Protein 4KG8 (pdb70)

Sequence (364 aa):
VNPAAHLTGANSSLTGSGGPLLWETQLGLAFLRGLSYHDGALVVTKAGYYYIYSKVQLGGVGTITHGLYKRTPRYPEELELLVSQQSPSNWFDSSFLGGVVHLEAGEEVVVRVLDERLGTRSYFGAFMVNPAAHLTGANSSGSGGPLLWETQLGLAFLRGLSYHDGALVVTKAGYYYIYSKVQLGASTITHGLYKRTYPEELELLVSQQSPNWFDSSFLGGVVHLEAGEEVVVRVLDEGTRSYFGAFMVNPAAHLTGGPLLWETQLGLAFLRGLSYHDGALVVTKAGYYYIYSKVQLGGVASTITHGLYKRTPRYPEELELLVSQQSPNWFDSSFLGGVVHLEAGEEVVVRVLDTRSYFGAFMV

Secondary structure (DSSP, 8-state):
---EEEEEEEEPPPTTS----EEE-SSTT-EEESEEEETTEEEESS-EEEEEEEEEEEEE---EEEEEEEE-TT--SPEEEEEEEE----EEEEEEEEEEEEE-TT-EEEEEEET-----SSEEEEEE-/--EEEEEE------S-B--EESSSTT-EEES-EEETTEEE-SS-EEEEEEEEEEE----EEEEEEEE---S-EEEEEEEE-----EEEEEEEEEEE-TT-EEEEEES----S-EEEEEE-/--EEEEE------B-SSSS-EEESEEEETTEEEESS-EEEEEEEEEEEE-----EEEEEEEE-TT-SSPEEEEEEEE----EEEEEEEEEEEE-TT-EEEEEEE----EEEEEE-

CATH classification: 2.60.120.40

Solvent-accessible surface area: 15796 Å² total; per-residue (Å²): 134,65,6,3,0,1,0,7,25,19,93,40,15,140,137,86,69,59,23,7,1,44,18,69,26,147,128,78,39,4,29,62,105,35,11,51,60,125,100,0,0,4,32,4,94,107,44,9,45,0,0,2,0,0,0,0,23,2,21,28,123,99,101,18,26,2,0,0,24,34,73,24,92,231,133,137,131,48,60,78,10,2,1,1,37,13,42,83,136,111,45,73,19,16,3,17,0,0,0,0,3,78,2,84,63,53,12,34,2,0,0,53,6,101,105,64,204,56,58,19,69,8,0,0,0,2,2,35,35,138,5,0,0,1,0,25,19,40,157,41,114,70,115,24,0,42,20,71,13,49,28,149,133,82,56,6,29,62,63,46,10,53,55,118,100,0,0,3,28,4,87,110,48,14,47,0,0,1,0,0,0,5,30,15,67,124,101,27,20,17,1,0,0,22,26,74,85,196,126,154,52,92,75,13,2,4,1,38,10,34,78,184,108,64,24,19,4,15,0,0,0,0,3,77,3,85,63,52,11,41,2,0,0,42,11,81,98,94,81,112,63,5,7,0,0,2,3,56,32,98,6,0,0,3,0,32,53,95,32,57,124,19,84,23,126,162,55,50,4,25,57,72,46,10,54,57,87,97,0,0,3,21,3,88,107,47,11,34,0,0,1,0,0,0,5,36,24,50,25,175,132,84,37,27,18,3,0,0,18,41,40,30,94,200,104,128,142,53,91,57,1,0,0,2,32,15,33,83,135,53,70,25,18,3,17,0,0,0,0,2,76,3,92,64,40,25,4,1,0,0,56,38,94,161,140,64,22,4,0,0,4,2,44,38

Foldseek 3Di:
DFWKWKWFDWDDDPVVPPAATDTHADDDPTHGGQWDDDRAKTAHAAWAKKKKKKKWKAKDDAFKKKFKWKDDPPDPDTHTDWMDTDDDVMDIDMDMDIDMDTDHHGMIIHIHMVVDPTRVRIMIMMTHD/DWKWKWFADDDDDPLRFGDTDQDPDPTHGDQWDDDGQKIAHADWAKKKKKKKAKDCVQKKKKFKWKDQPPDTHTDDMDMDHDCDIDMDMDIDIDTDDHGMIITMGMHVGHGPIMIMMDHD/DFKWKFDQCFHDTDCDDDPTHGGQWDDDNQKTAHAAWFKKKKKKKDKDADVVQKKKKFKWKDAPVDGDTHTDWMDMDGDPDIDMDMDIDMDTDHHRIIMHIDMPVSPIMIMMDHD

Organism: Homo sapiens (NCBI:txid9606)

Radius of gyration: 19.22 Å; Cα contacts (8 Å, |Δi|>4): 1074; chains: 3; bounding box: 49×51×55 Å

Structure (mmCIF, N/CA/C/O backbone):
data_4KG8
#
_entry.id   4KG8
#
_cell.length_a   59.644
_cell.length_b   46.911
_cell.length_c   70.400
_cell.angle_alpha   90.00
_cell.angle_beta   98.02
_cell.angle_gamma   90.00
#
_symmetry.space_group_name_H-M   'P 1 21 1'
#
loop_
_entity.id
_entity.type
_entity.pdbx_description
1 polymer 'Tumor necrosis factor ligand superfamily member 14'
2 water water
#
loop_
_atom_site.group_PDB
_atom_site.id
_atom_site.type_symbol
_atom_site.label_atom_id
_atom_site.label_alt_id
_atom_site.label_comp_id
_atom_site.label_asym_id
_atom_site.label_entity_id
_atom_site.label_seq_id
_atom_site.pdbx_PDB_ins_code
_atom_site.Cartn_x
_atom_site.Cartn_y
_atom_site.Cartn_z
_atom_site.occupancy
_atom_site.B_iso_or_equiv
_atom_site.auth_seq_id
_atom_site.auth_comp_id
_atom_site.auth_asym_id
_atom_site.auth_atom_id
_atom_site.pdbx_PDB_model_num
ATOM 1 N N . VAL A 1 10 ? -9.066 -13.065 13.455 1.00 37.79 92 VAL A N 1
ATOM 2 C CA . VAL A 1 10 ? -7.621 -12.883 13.070 1.00 41.03 92 VAL A CA 1
ATOM 3 C C . VAL A 1 10 ? -7.056 -11.655 13.789 1.00 32.21 92 VAL A C 1
ATOM 4 O O . VAL A 1 10 ? -7.662 -10.604 13.729 1.00 33.78 92 VAL A O 1
ATOM 8 N N . ASN A 1 11 ? -5.935 -11.818 14.492 1.00 30.28 93 ASN A N 1
ATOM 9 C CA . ASN A 1 11 ? -5.185 -10.704 15.076 1.00 29.17 93 ASN A CA 1
ATOM 10 C C . ASN A 1 11 ? -4.487 -10.009 13.918 1.00 26.88 93 ASN A C 1
ATOM 11 O O . ASN A 1 11 ? -3.646 -10.609 13.285 1.00 25.68 93 ASN A O 1
ATOM 16 N N . PRO A 1 12 ? -4.838 -8.747 13.635 1.00 23.46 94 PRO A N 1
ATOM 17 C CA . PRO A 1 12 ? -4.225 -8.106 12.471 1.00 23.76 94 PRO A CA 1
ATOM 18 C C . PRO A 1 12 ? -2.679 -8.198 12.414 1.00 22.80 94 PRO A C 1
ATOM 19 O O . PRO A 1 12 ? -2.001 -8.007 13.428 1.00 26.63 94 PRO A O 1
ATOM 23 N N . ALA A 1 13 ? -2.147 -8.532 11.239 1.00 20.94 95 ALA A N 1
ATOM 24 C CA . ALA A 1 13 ? -0.701 -8.699 11.038 1.00 21.64 95 ALA A CA 1
ATOM 25 C C . ALA A 1 13 ? -0.288 -8.696 9.574 1.00 20.33 95 ALA A C 1
ATOM 26 O O . ALA A 1 13 ? -1.104 -8.940 8.660 1.00 19.32 95 ALA A O 1
ATOM 28 N N . ALA A 1 14 ? 0.998 -8.468 9.351 1.00 19.56 96 ALA A N 1
ATOM 29 C CA . ALA A 1 14 ? 1.509 -8.393 7.982 1.00 18.63 96 ALA A CA 1
ATOM 30 C C . ALA A 1 14 ? 3.014 -8.462 7.965 1.00 17.56 96 ALA A C 1
ATOM 31 O O . ALA A 1 14 ? 3.640 -8.061 8.926 1.00 17.31 96 ALA A O 1
ATOM 33 N N . HIS A 1 15 ? 3.578 -9.042 6.913 1.00 15.85 97 HIS A N 1
ATOM 34 C CA . HIS A 1 15 ? 5.023 -9.028 6.702 1.00 17.35 97 HIS A CA 1
ATOM 35 C C . HIS A 1 15 ? 5.260 -8.747 5.229 1.00 17.86 97 HIS A C 1
ATOM 36 O O . HIS A 1 15 ? 4.842 -9.509 4.348 1.00 17.31 97 HIS A O 1
ATOM 43 N N . LEU A 1 16 ? 5.939 -7.635 4.936 1.00 19.24 98 LEU A N 1
ATOM 44 C CA . LEU A 1 16 ? 6.144 -7.280 3.554 1.00 18.98 98 LEU A CA 1
ATOM 45 C C . LEU A 1 16 ? 7.621 -7.326 3.276 1.00 21.15 98 LEU A C 1
ATOM 46 O O . LEU A 1 16 ? 8.436 -6.999 4.172 1.00 22.20 98 LEU A O 1
ATOM 51 N N . THR A 1 17 ? 7.981 -7.744 2.051 1.00 18.17 99 THR A N 1
ATOM 52 C CA . THR A 1 17 ? 9.352 -8.059 1.756 1.00 18.93 99 THR A CA 1
ATOM 53 C C . THR A 1 17 ? 9.893 -7.396 0.497 1.00 19.34 99 THR A C 1
ATOM 54 O O . THR A 1 17 ? 9.149 -7.093 -0.428 1.00 19.62 99 THR A O 1
ATOM 58 N N . GLY A 1 18 ? 11.215 -7.290 0.426 1.00 20.50 100 GLY A N 1
ATOM 59 C CA . GLY A 1 18 ? 11.901 -6.899 -0.831 1.00 22.28 100 GLY A CA 1
ATOM 60 C C . GLY A 1 18 ? 11.652 -5.449 -1.181 1.00 25.46 100 GLY A C 1
ATOM 61 O O . GLY A 1 18 ? 10.800 -5.094 -2.012 1.00 24.80 100 GLY A O 1
ATOM 62 N N . ALA A 1 19 ? 12.393 -4.589 -0.532 1.00 30.07 101 ALA A N 1
ATOM 63 C CA . ALA A 1 19 ? 12.231 -3.150 -0.732 1.00 32.23 101 ALA A CA 1
ATOM 64 C C . ALA A 1 19 ? 12.664 -2.759 -2.113 1.00 33.34 101 ALA A C 1
ATOM 65 O O . ALA A 1 19 ? 13.709 -3.187 -2.575 1.00 34.38 101 ALA A O 1
ATOM 67 N N . ASN A 1 20 ? 11.868 -1.967 -2.798 1.00 36.61 102 ASN A N 1
ATOM 68 C CA . ASN A 1 20 ? 12.503 -1.043 -3.706 1.00 42.33 102 ASN A CA 1
ATOM 69 C C . ASN A 1 20 ? 11.867 0.319 -3.776 1.00 38.62 102 ASN A C 1
ATOM 70 O O . ASN A 1 20 ? 10.755 0.537 -3.315 1.00 29.36 102 ASN A O 1
ATOM 75 N N . SER A 1 21 ? 12.666 1.240 -4.296 1.00 36.13 103 SER A N 1
ATOM 76 C CA . SER A 1 21 ? 12.329 2.624 -4.326 1.00 37.95 103 SER A CA 1
ATOM 77 C C . SER A 1 21 ? 11.170 2.829 -5.257 1.00 36.79 103 SER A C 1
ATOM 78 O O . SER A 1 21 ? 10.952 1.985 -6.154 1.00 32.56 103 SER A O 1
ATOM 81 N N . SER A 1 22 ? 10.399 3.891 -4.972 1.00 33.72 104 SER A N 1
ATOM 82 C CA . SER A 1 22 ? 9.342 4.426 -5.859 1.00 34.08 104 SER A CA 1
ATOM 83 C C . SER A 1 22 ? 10.001 5.157 -7.013 1.00 35.36 104 SER A C 1
ATOM 84 O O . SER A 1 22 ? 11.165 5.438 -6.973 1.00 30.61 104 SER A O 1
ATOM 87 N N . LEU A 1 23 ? 9.222 5.487 -8.027 1.00 42.39 105 LEU A N 1
ATOM 88 C CA . LEU A 1 23 ? 9.741 6.169 -9.196 1.00 46.10 105 LEU A CA 1
ATOM 89 C C . LEU A 1 23 ? 10.483 7.428 -8.784 1.00 44.17 105 LEU A C 1
ATOM 90 O O . LEU A 1 23 ? 9.993 8.231 -7.972 1.00 36.87 105 LEU A O 1
ATOM 95 N N . THR A 1 24 ? 11.675 7.589 -9.353 1.00 45.51 106 THR A N 1
ATOM 96 C CA . THR A 1 24 ? 12.488 8.806 -9.154 1.00 44.29 106 THR A CA 1
ATOM 97 C C . THR A 1 24 ? 11.645 10.049 -9.460 1.00 42.41 106 THR A C 1
ATOM 98 O O . THR A 1 24 ? 10.802 10.053 -10.373 1.00 41.58 106 THR A O 1
ATOM 102 N N . GLY A 1 25 ? 11.815 11.072 -8.642 1.00 42.94 107 GLY A N 1
ATOM 103 C CA . GLY A 1 25 ? 10.906 12.218 -8.660 1.00 46.56 107 GLY A CA 1
ATOM 104 C C . GLY A 1 25 ? 9.492 12.021 -8.072 1.00 47.21 107 GLY A C 1
ATOM 105 O O . GLY A 1 25 ? 8.784 13.017 -7.891 1.00 47.10 107 GLY A O 1
ATOM 106 N N . SER A 1 26 ? 9.057 10.782 -7.773 1.00 38.86 108 SER A N 1
ATOM 107 C CA . SER A 1 26 ? 7.681 10.581 -7.287 1.00 35.39 108 SER A CA 1
ATOM 108 C C . SER A 1 26 ? 7.456 11.090 -5.863 1.00 33.57 108 SER A C 1
ATOM 109 O O . SER A 1 26 ? 6.361 11.465 -5.530 1.00 34.07 108 SER A O 1
ATOM 112 N N . GLY A 1 27 ? 8.512 11.106 -5.054 1.00 32.69 109 GLY A N 1
ATOM 113 C CA . GLY A 1 27 ? 8.450 11.448 -3.640 1.00 32.23 109 GLY A CA 1
ATOM 114 C C . GLY A 1 27 ? 8.021 10.258 -2.772 1.00 31.54 109 GLY A C 1
ATOM 115 O O . GLY A 1 27 ? 7.956 10.378 -1.558 1.00 27.04 109 GLY A O 1
ATOM 116 N N . GLY A 1 28 ? 7.741 9.114 -3.406 1.00 28.68 110 GLY A N 1
ATOM 117 C CA . GLY A 1 28 ? 7.150 7.991 -2.712 1.00 25.87 110 GLY A CA 1
ATOM 118 C C . GLY A 1 28 ? 8.120 7.174 -1.858 1.00 24.72 110 GLY A C 1
ATOM 119 O O . GLY A 1 28 ? 9.358 7.317 -1.963 1.00 23.08 110 GLY A O 1
ATOM 120 N N . PRO A 1 29 ? 7.563 6.295 -1.003 1.00 21.18 111 PRO A N 1
ATOM 121 C CA . PRO A 1 29 ? 8.393 5.596 -0.054 1.00 18.83 111 PRO A CA 1
ATOM 122 C C . PRO A 1 29 ? 8.804 4.293 -0.674 1.00 19.71 111 PRO A C 1
ATOM 123 O O . PRO A 1 29 ? 8.464 4.025 -1.826 1.00 20.91 111 PRO A O 1
ATOM 127 N N . LEU A 1 30 ? 9.521 3.472 0.067 1.00 19.38 112 LEU A N 1
ATOM 128 C CA . LEU A 1 30 ? 9.746 2.087 -0.369 1.00 20.06 112 LEU A CA 1
ATOM 129 C C . LEU A 1 30 ? 8.461 1.314 -0.665 1.00 20.05 112 LEU A C 1
ATOM 130 O O . LEU A 1 30 ? 7.427 1.482 0.008 1.00 19.98 112 LEU A O 1
ATOM 135 N N . LEU A 1 31 ? 8.552 0.502 -1.708 1.00 19.62 113 LEU A N 1
ATOM 136 C CA . LEU A 1 31 ? 7.512 -0.374 -2.178 1.00 21.55 113 LEU A CA 1
ATOM 137 C C . LEU A 1 31 ? 7.961 -1.803 -1.854 1.00 20.73 113 LEU A C 1
ATOM 138 O O . LEU A 1 31 ? 9.149 -2.055 -1.792 1.00 19.92 113 LEU A O 1
ATOM 143 N N . TRP A 1 32 ? 6.987 -2.701 -1.616 1.00 22.64 114 TRP A N 1
ATOM 144 C CA . TRP A 1 32 ? 7.200 -4.055 -1.066 1.00 21.43 114 TRP A CA 1
ATOM 145 C C . TRP A 1 32 ? 6.362 -5.117 -1.786 1.00 21.32 114 TRP A C 1
ATOM 146 O O . TRP A 1 32 ? 5.402 -4.808 -2.413 1.00 22.70 114 TRP A O 1
ATOM 157 N N . GLU A 1 33 ? 6.775 -6.362 -1.693 1.00 21.77 115 GLU A N 1
ATOM 158 C CA . GLU A 1 33 ? 6.033 -7.521 -2.179 1.00 21.73 115 GLU A CA 1
ATOM 159 C C . GLU A 1 33 ? 5.032 -7.859 -1.072 1.00 19.94 115 GLU A C 1
ATOM 160 O O . GLU A 1 33 ? 5.390 -7.890 0.095 1.00 19.98 115 GLU A O 1
ATOM 166 N N . THR A 1 34 ? 3.791 -8.060 -1.434 1.00 19.82 116 THR A N 1
ATOM 167 C CA . THR A 1 34 ? 2.726 -8.299 -0.447 1.00 21.83 116 THR A CA 1
ATOM 168 C C . THR A 1 34 ? 2.050 -9.658 -0.409 1.00 22.85 116 THR A C 1
ATOM 169 O O . THR A 1 34 ? 1.269 -9.877 0.492 1.00 24.02 116 THR A O 1
ATOM 173 N N . GLN A 1 35 ? 2.354 -10.576 -1.337 1.00 25.78 117 GLN A N 1
ATOM 174 C CA . GLN A 1 35 ? 1.615 -11.859 -1.500 1.00 27.19 117 GLN A CA 1
ATOM 175 C C . GLN A 1 35 ? 2.481 -13.089 -1.618 1.00 27.02 117 GLN A C 1
ATOM 176 O O . GLN A 1 35 ? 2.141 -14.128 -1.105 1.00 30.90 117 GLN A O 1
ATOM 182 N N . LEU A 1 36 ? 3.594 -12.999 -2.317 1.00 27.98 118 LEU A N 1
ATOM 183 C CA . LEU A 1 36 ? 4.436 -14.167 -2.527 1.00 26.26 118 LEU A CA 1
ATOM 184 C C . LEU A 1 36 ? 5.459 -14.444 -1.462 1.00 28.38 118 LEU A C 1
ATOM 185 O O . LEU A 1 36 ? 5.917 -13.554 -0.745 1.00 28.23 118 LEU A O 1
ATOM 190 N N . GLY A 1 37 ? 5.845 -15.709 -1.374 1.00 27.71 119 GLY A N 1
ATOM 191 C CA . GLY A 1 37 ? 6.974 -16.089 -0.558 1.00 28.81 119 GLY A CA 1
ATOM 192 C C . GLY A 1 37 ? 6.616 -15.976 0.902 1.00 28.19 119 GLY A C 1
ATOM 193 O O . GLY A 1 37 ? 5.633 -16.532 1.337 1.00 30.19 119 GLY A O 1
ATOM 194 N N . LEU A 1 38 ? 7.373 -15.180 1.638 1.00 28.70 120 LEU A N 1
ATOM 195 C CA . LEU A 1 38 ? 7.077 -14.930 3.035 1.00 27.69 120 LEU A CA 1
ATOM 196 C C . LEU A 1 38 ? 6.182 -13.727 3.246 1.00 25.65 120 LEU A C 1
ATOM 197 O O . LEU A 1 38 ? 5.845 -13.432 4.408 1.00 23.84 120 LEU A O 1
ATOM 202 N N . ALA A 1 39 ? 5.736 -13.097 2.159 1.00 20.64 121 ALA A N 1
ATOM 203 C CA . ALA A 1 39 ? 4.980 -11.852 2.300 1.00 21.05 121 ALA A CA 1
ATOM 204 C C . ALA A 1 39 ? 3.485 -12.152 2.487 1.00 22.44 121 ALA A C 1
ATOM 205 O O . ALA A 1 39 ? 2.941 -12.924 1.719 1.00 27.50 121 ALA A O 1
ATOM 207 N N . PHE A 1 40 ? 2.831 -11.548 3.478 1.00 21.40 122 PHE A N 1
ATOM 208 C CA . PHE A 1 40 ? 1.365 -11.676 3.641 1.00 21.39 122 PHE A CA 1
ATOM 209 C C . PHE A 1 40 ? 0.816 -10.401 4.245 1.00 21.97 122 PHE A C 1
ATOM 210 O O . PHE A 1 40 ? 1.520 -9.661 4.951 1.00 18.17 122 PHE A O 1
ATOM 218 N N . LEU A 1 41 ? -0.463 -10.172 3.970 1.00 25.16 123 LEU A N 1
ATOM 219 C CA . LEU A 1 41 ? -1.268 -9.158 4.584 1.00 24.76 123 LEU A CA 1
ATOM 220 C C . LEU A 1 41 ? -2.501 -9.785 5.248 1.00 25.48 123 LEU A C 1
ATOM 221 O O . LEU A 1 41 ? -3.333 -10.325 4.540 1.00 21.82 123 LEU A O 1
ATOM 226 N N . ARG A 1 42 ? -2.676 -9.614 6.561 1.00 25.74 124 ARG A N 1
ATOM 227 C CA . ARG A 1 42 ? -3.804 -10.207 7.302 1.00 25.06 124 ARG A CA 1
ATOM 228 C C . ARG A 1 42 ? -4.502 -9.244 8.245 1.00 24.42 124 ARG A C 1
ATOM 229 O O . ARG A 1 42 ? -4.091 -9.085 9.406 1.00 25.26 124 ARG A O 1
ATOM 237 N N . GLY A 1 43 ? -5.567 -8.624 7.790 1.00 21.82 125 GLY A N 1
ATOM 238 C CA . GLY A 1 43 ? -6.310 -7.661 8.627 1.00 21.83 125 GLY A CA 1
ATOM 239 C C . GLY A 1 43 ? -5.631 -6.286 8.604 1.00 22.50 125 GLY A C 1
ATOM 240 O O . GLY A 1 43 ? -6.011 -5.361 9.337 1.00 22.15 125 GLY A O 1
ATOM 241 N N . LEU A 1 44 ? -4.629 -6.135 7.740 1.00 22.66 126 LEU A N 1
ATOM 242 C CA . LEU A 1 44 ? -4.129 -4.796 7.356 1.00 22.30 126 LEU A CA 1
ATOM 243 C C . LEU A 1 44 ? -4.290 -4.706 5.892 1.00 22.97 126 LEU A C 1
ATOM 244 O O . LEU A 1 44 ? -4.451 -5.725 5.284 1.00 25.07 126 LEU A O 1
ATOM 249 N N . SER A 1 45 ? -4.234 -3.509 5.320 1.00 22.52 127 SER A N 1
ATOM 250 C CA . SER A 1 45 ? -4.270 -3.322 3.859 1.00 23.65 127 SER A CA 1
ATOM 251 C C . SER A 1 45 ? -2.948 -2.622 3.445 1.00 21.68 127 SER A C 1
ATOM 252 O O . SER A 1 45 ? -2.155 -2.230 4.306 1.00 19.32 127 SER A O 1
ATOM 255 N N . TYR A 1 46 ? -2.786 -2.439 2.153 1.00 18.16 128 TYR A N 1
ATOM 256 C CA . TYR A 1 46 ? -1.571 -1.950 1.539 1.00 19.42 128 TYR A CA 1
ATOM 257 C C . TYR A 1 46 ? -1.948 -0.979 0.465 1.00 21.58 128 TYR A C 1
ATOM 258 O O . TYR A 1 46 ? -2.905 -1.226 -0.310 1.00 19.43 128 TYR A O 1
ATOM 267 N N . HIS A 1 47 ? -1.255 0.154 0.420 1.00 23.62 129 HIS A N 1
ATOM 268 C CA . HIS A 1 47 ? -1.471 1.084 -0.722 1.00 30.30 129 HIS A CA 1
ATOM 269 C C . HIS A 1 47 ? -0.207 1.840 -1.056 1.00 25.76 129 HIS A C 1
ATOM 270 O O . HIS A 1 47 ? 0.281 2.589 -0.217 1.00 24.24 129 HIS A O 1
ATOM 277 N N . ASP A 1 48 ? 0.378 1.577 -2.225 1.00 28.09 130 ASP A N 1
ATOM 278 C CA . ASP A 1 48 ? 1.614 2.240 -2.692 1.00 27.15 130 ASP A CA 1
ATOM 279 C C . ASP A 1 48 ? 2.681 2.414 -1.625 1.00 23.56 130 ASP A C 1
ATOM 280 O O . ASP A 1 48 ? 3.177 3.506 -1.381 1.00 23.27 130 ASP A O 1
ATOM 285 N N . GLY A 1 49 ? 3.037 1.323 -0.974 1.00 21.19 131 GLY A N 1
ATOM 286 C CA . GLY A 1 49 ? 4.080 1.324 0.035 1.00 20.77 131 GLY A CA 1
ATOM 287 C C . GLY A 1 49 ? 3.589 1.342 1.459 1.00 19.14 131 GLY A C 1
ATOM 288 O O . GLY A 1 49 ? 4.317 0.948 2.305 1.00 21.57 131 GLY A O 1
ATOM 289 N N . ALA A 1 50 ? 2.361 1.804 1.714 1.00 19.40 132 ALA A N 1
ATOM 290 C CA . ALA A 1 50 ? 1.811 1.997 3.070 1.00 17.70 132 ALA A CA 1
ATOM 291 C C . ALA A 1 50 ? 1.089 0.765 3.572 1.00 17.52 132 ALA A C 1
ATOM 292 O O . ALA A 1 50 ? 0.303 0.155 2.841 1.00 16.52 132 ALA A O 1
ATOM 294 N N . LEU A 1 51 ? 1.323 0.392 4.830 1.00 17.58 133 LEU A N 1
ATOM 295 C CA . LEU A 1 51 ? 0.364 -0.470 5.511 1.00 19.28 133 LEU A CA 1
ATOM 296 C C . LEU A 1 51 ? -0.732 0.474 5.962 1.00 19.04 133 LEU A C 1
ATOM 297 O O . LEU A 1 51 ? -0.435 1.492 6.522 1.00 21.75 133 LEU A O 1
ATOM 302 N N . VAL A 1 52 ? -1.974 0.115 5.725 1.00 20.21 134 VAL A N 1
ATOM 303 C CA . VAL A 1 52 ? -3.150 0.920 6.006 1.00 18.74 134 VAL A CA 1
ATOM 304 C C . VAL A 1 52 ? -3.887 0.187 7.107 1.00 20.90 134 VAL A C 1
ATOM 305 O O . VAL A 1 52 ? -4.229 -0.985 6.971 1.00 23.45 134 VAL A O 1
ATOM 309 N N . VAL A 1 53 ? -4.136 0.859 8.219 1.00 22.33 135 VAL A N 1
ATOM 310 C CA . VAL A 1 53 ? -4.781 0.241 9.358 1.00 20.73 135 VAL A CA 1
ATOM 311 C C . VAL A 1 53 ? -6.312 0.229 9.197 1.00 23.28 135 VAL A C 1
ATOM 312 O O . VAL A 1 53 ? -6.919 1.242 8.886 1.00 23.39 135 VAL A O 1
ATOM 316 N N . THR A 1 54 ? -6.911 -0.951 9.376 1.00 26.92 136 THR A N 1
ATOM 317 C CA . THR A 1 54 ? -8.358 -1.163 9.365 1.00 30.22 136 THR A CA 1
ATOM 318 C C . THR A 1 54 ? -8.854 -1.134 10.813 1.00 28.58 136 THR A C 1
ATOM 319 O O . THR A 1 54 ? -9.885 -0.607 11.099 1.00 29.57 136 THR A O 1
ATOM 323 N N . LYS A 1 55 ? -8.123 -1.773 11.718 1.00 25.69 137 LYS A N 1
ATOM 324 C CA . LYS A 1 55 ? -8.517 -1.841 13.098 1.00 28.38 137 LYS A CA 1
ATOM 325 C C . LYS A 1 55 ? -7.574 -1.094 14.042 1.00 25.45 137 LYS A C 1
ATOM 326 O O . LYS A 1 55 ? -6.402 -1.454 14.219 1.00 22.09 137 LYS A O 1
ATOM 332 N N . ALA A 1 56 ? -8.135 -0.066 14.667 1.00 23.49 138 ALA A N 1
ATOM 333 C CA . ALA A 1 56 ? -7.451 0.807 15.546 1.00 23.57 138 ALA A CA 1
ATOM 334 C C . ALA A 1 56 ? -6.934 0.065 16.758 1.00 22.94 138 ALA A C 1
ATOM 335 O O . ALA A 1 56 ? -7.541 -0.895 17.204 1.00 24.66 138 ALA A O 1
ATOM 337 N N . GLY A 1 57 ? -5.839 0.550 17.317 1.00 23.15 139 GLY A N 1
ATOM 338 C CA . GLY A 1 57 ? -5.169 -0.087 18.469 1.00 20.95 139 GLY A CA 1
ATOM 339 C C . GLY A 1 57 ? -3.646 -0.017 18.379 1.00 21.40 139 GLY A C 1
ATOM 340 O O . GLY A 1 57 ? -3.085 0.769 17.586 1.00 19.01 139 GLY A O 1
ATOM 341 N N . TYR A 1 58 ? -3.006 -0.829 19.227 1.00 20.98 140 TYR A N 1
ATOM 342 C CA . TYR A 1 58 ? -1.556 -0.856 19.420 1.00 21.54 140 TYR A CA 1
ATOM 343 C C . TYR A 1 58 ? -0.991 -1.923 18.548 1.00 21.48 140 TYR A C 1
ATOM 344 O O . TYR A 1 58 ? -1.540 -3.025 18.505 1.00 20.59 140 TYR A O 1
ATOM 353 N N . TYR A 1 59 ? 0.063 -1.553 17.804 1.00 17.54 141 TYR A N 1
ATOM 354 C CA . TYR A 1 59 ? 0.756 -2.465 16.928 1.00 16.48 141 TYR A CA 1
ATOM 355 C C . TYR A 1 59 ? 2.219 -2.413 17.210 1.00 16.03 141 TYR A C 1
ATOM 356 O O . TYR A 1 59 ? 2.784 -1.354 17.279 1.00 15.63 141 TYR A O 1
ATOM 365 N N . TYR A 1 60 ? 2.846 -3.576 17.200 1.00 17.25 142 TYR A N 1
ATOM 366 C CA . TYR A 1 60 ? 4.286 -3.650 17.121 1.00 17.70 142 TYR A CA 1
ATOM 367 C C . TYR A 1 60 ? 4.612 -3.635 15.640 1.00 18.50 142 TYR A C 1
ATOM 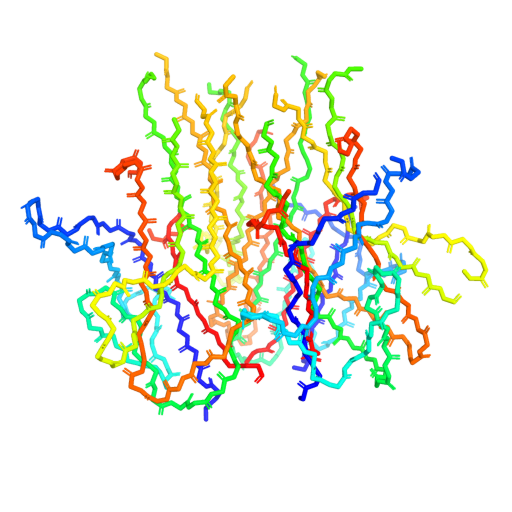368 O O . TYR A 1 60 ? 4.277 -4.598 14.914 1.00 20.80 142 TYR A O 1
ATOM 377 N N . ILE A 1 61 ? 5.220 -2.526 15.207 1.00 18.40 143 ILE A N 1
ATOM 378 C CA . ILE A 1 61 ? 5.672 -2.313 13.803 1.00 16.56 143 ILE A CA 1
ATOM 379 C C . ILE A 1 61 ? 7.159 -2.485 13.767 1.00 17.20 143 ILE A C 1
ATOM 380 O O . ILE A 1 61 ? 7.819 -2.175 14.745 1.00 16.82 143 ILE A O 1
ATOM 385 N N . TYR A 1 62 ? 7.688 -2.990 12.647 1.00 17.94 144 TYR A N 1
ATOM 386 C CA . TYR A 1 62 ? 9.142 -3.208 12.490 1.00 16.44 144 TYR A CA 1
ATOM 387 C C . TYR A 1 62 ? 9.587 -3.121 11.047 1.00 16.27 144 TYR A C 1
ATOM 388 O O . TYR A 1 62 ? 8.800 -3.292 10.139 1.00 18.01 144 TYR A O 1
ATOM 397 N N . SER A 1 63 ? 10.867 -2.920 10.823 1.00 17.55 145 SER A N 1
ATOM 398 C CA . SER A 1 63 ? 11.415 -2.933 9.464 1.00 19.28 145 SER A CA 1
ATOM 399 C C . SER A 1 63 ? 12.877 -3.191 9.579 1.00 19.58 145 SER A C 1
ATOM 400 O O . SER A 1 63 ? 13.526 -2.716 10.491 1.00 19.37 145 SER A O 1
ATOM 403 N N . LYS A 1 64 ? 13.383 -3.985 8.669 1.00 19.78 146 LYS A N 1
ATOM 404 C CA . LYS A 1 64 ? 14.793 -4.167 8.552 1.00 21.84 146 LYS A CA 1
ATOM 405 C C . LYS A 1 64 ? 15.129 -3.771 7.149 1.00 21.38 146 LYS A C 1
ATOM 406 O O . LYS A 1 64 ? 14.406 -4.076 6.259 1.00 20.37 146 LYS A O 1
ATOM 412 N N . VAL A 1 65 ? 16.215 -3.078 6.972 1.00 22.84 147 VAL A N 1
ATOM 413 C CA . VAL A 1 65 ? 16.654 -2.672 5.675 1.00 26.37 147 VAL A CA 1
ATOM 414 C C . VAL A 1 65 ? 18.127 -3.088 5.546 1.00 28.82 147 VAL A C 1
ATOM 415 O O . VAL A 1 65 ? 18.890 -2.972 6.489 1.00 31.44 147 VAL A O 1
ATOM 419 N N . GLN A 1 66 ? 18.498 -3.594 4.378 1.00 29.73 148 GLN A N 1
ATOM 420 C CA . GLN A 1 66 ? 19.872 -4.028 4.091 1.00 30.24 148 GLN A CA 1
ATOM 421 C C . GLN A 1 66 ? 20.584 -2.943 3.255 1.00 30.37 148 GLN A C 1
ATOM 422 O O . GLN A 1 66 ? 20.124 -2.568 2.179 1.00 27.80 148 GLN A O 1
ATOM 428 N N . LEU A 1 67 ? 21.676 -2.419 3.810 1.00 33.79 149 LEU A N 1
ATOM 429 C CA . LEU A 1 67 ? 22.418 -1.324 3.236 1.00 34.22 149 LEU A CA 1
ATOM 430 C C . LEU A 1 67 ? 23.745 -1.828 2.752 1.00 36.69 149 LEU A C 1
ATOM 431 O O . LEU A 1 67 ? 24.210 -2.896 3.153 1.00 32.95 149 LEU A O 1
ATOM 436 N N . GLY A 1 68 ? 24.337 -1.034 1.873 1.00 39.59 150 GLY A N 1
ATOM 437 C CA . GLY A 1 68 ? 25.551 -1.415 1.223 1.00 46.50 150 GLY A CA 1
ATOM 438 C C . GLY A 1 68 ? 25.814 -0.476 0.085 1.00 52.32 150 GLY A C 1
ATOM 439 O O . GLY A 1 68 ? 24.894 0.017 -0.565 1.00 56.73 150 GLY A O 1
ATOM 440 N N . GLY A 1 69 ? 27.081 -0.206 -0.147 1.00 61.74 151 GLY A N 1
ATOM 441 C CA . GLY A 1 69 ? 27.456 0.700 -1.199 1.00 68.93 151 GLY A CA 1
ATOM 442 C C . GLY A 1 69 ? 28.874 0.459 -1.643 1.00 73.47 151 GLY A C 1
ATOM 443 O O . GLY A 1 69 ? 29.384 -0.663 -1.554 1.00 70.49 151 GLY A O 1
ATOM 444 N N . VAL A 1 70 ? 29.503 1.542 -2.093 1.00 81.74 152 VAL A N 1
ATOM 445 C CA . VAL A 1 70 ? 30.791 1.492 -2.766 1.00 80.25 152 VAL A CA 1
ATOM 446 C C . VAL A 1 70 ? 31.851 2.324 -2.057 1.00 77.75 152 VAL A C 1
ATOM 447 O O . VAL A 1 70 ? 33.018 1.963 -2.084 1.00 87.39 152 VAL A O 1
ATOM 451 N N . GLY A 1 71 ? 31.462 3.422 -1.419 1.00 76.89 153 GLY A N 1
ATOM 452 C CA . GLY A 1 71 ? 32.402 4.198 -0.604 1.00 76.93 153 GLY A CA 1
ATOM 453 C C . GLY A 1 71 ? 31.701 5.169 0.324 1.00 75.97 153 GLY A C 1
ATOM 454 O O . GLY A 1 71 ? 31.437 6.310 -0.058 1.00 80.88 153 GLY A O 1
ATOM 455 N N . THR A 1 79 ? 25.936 9.692 6.219 1.00 50.57 161 THR A N 1
ATOM 456 C CA . THR A 1 79 ? 24.797 9.397 7.102 1.00 57.02 161 THR A CA 1
ATOM 457 C C . THR A 1 79 ? 23.543 8.860 6.352 1.00 54.49 161 THR A C 1
ATOM 458 O O . THR A 1 79 ? 23.047 9.475 5.401 1.00 60.24 161 THR A O 1
ATOM 462 N N . ILE A 1 80 ? 23.062 7.699 6.788 1.00 45.66 162 ILE A N 1
ATOM 463 C CA . ILE A 1 80 ? 21.832 7.093 6.275 1.00 44.15 162 ILE A CA 1
ATOM 464 C C . ILE A 1 80 ? 20.795 7.064 7.394 1.00 36.28 162 ILE A C 1
ATOM 465 O O . ILE A 1 80 ? 21.115 6.704 8.501 1.00 35.95 162 ILE A O 1
ATOM 470 N N . THR A 1 81 ? 19.576 7.469 7.072 1.00 31.37 163 THR A N 1
ATOM 471 C CA . THR A 1 81 ? 18.433 7.519 7.986 1.00 30.66 163 THR A CA 1
ATOM 472 C C . THR A 1 81 ? 17.480 6.432 7.476 1.00 29.09 163 THR A C 1
ATOM 473 O O . THR A 1 81 ? 17.220 6.345 6.272 1.00 36.95 163 THR A O 1
ATOM 477 N N . HIS A 1 82 ? 17.073 5.545 8.374 1.00 26.01 164 HIS A N 1
ATOM 478 C CA . HIS A 1 82 ? 16.062 4.532 8.144 1.00 21.62 164 HIS A CA 1
ATOM 479 C C . HIS A 1 82 ? 14.954 4.781 9.132 1.00 20.27 164 HIS A C 1
ATOM 480 O O . HIS A 1 82 ? 15.212 4.771 10.331 1.00 18.30 164 HIS A O 1
ATOM 487 N N . GLY A 1 83 ? 13.745 5.027 8.629 1.00 20.67 165 GLY A N 1
ATOM 488 C CA . GLY A 1 83 ? 12.622 5.397 9.448 1.00 20.87 165 GLY A CA 1
ATOM 489 C C . GLY A 1 83 ? 11.305 4.713 9.106 1.00 20.72 165 GLY A C 1
ATOM 490 O O . GLY A 1 83 ? 11.060 4.312 7.938 1.00 22.69 165 GLY A O 1
ATOM 491 N N . LEU A 1 84 ? 10.470 4.615 10.127 1.00 17.20 166 LEU A N 1
ATOM 492 C CA . LEU A 1 84 ? 9.030 4.272 10.001 1.00 18.92 166 LEU A CA 1
ATOM 493 C C . LEU A 1 84 ? 8.235 5.554 10.301 1.00 18.44 166 LEU A C 1
ATOM 494 O O . LEU A 1 84 ? 8.503 6.226 11.301 1.00 17.41 166 LEU A O 1
ATOM 499 N N . TYR A 1 85 ? 7.303 5.897 9.425 1.00 18.23 167 TYR A N 1
ATOM 500 C CA . TYR A 1 85 ? 6.601 7.190 9.487 1.00 19.87 167 TYR A CA 1
ATOM 501 C C . TYR A 1 85 ? 5.107 6.912 9.416 1.00 19.48 167 TYR A C 1
ATOM 502 O O . TYR A 1 85 ? 4.693 5.931 8.780 1.00 19.45 167 TYR A O 1
ATOM 511 N N . LYS A 1 86 ? 4.331 7.799 10.032 1.00 20.24 168 LYS A N 1
ATOM 512 C CA . LYS A 1 86 ? 2.872 7.755 10.096 1.00 22.08 168 LYS A CA 1
ATOM 513 C C . LYS A 1 86 ? 2.228 8.854 9.262 1.00 21.92 168 LYS A C 1
ATOM 514 O O . LYS A 1 86 ? 2.645 10.007 9.312 1.00 27.81 168 LYS A O 1
ATOM 520 N N . ARG A 1 87 ? 1.220 8.483 8.473 1.00 20.83 169 ARG A N 1
ATOM 521 C CA . ARG A 1 87 ? 0.344 9.404 7.840 1.00 21.29 169 ARG A CA 1
ATOM 522 C C . ARG A 1 87 ? -1.041 9.489 8.514 1.00 24.37 169 ARG A C 1
ATOM 523 O O . ARG A 1 87 ? -1.751 8.479 8.647 1.00 26.44 169 ARG A O 1
ATOM 531 N N . THR A 1 88 ? -1.446 10.708 8.861 1.00 23.91 170 THR A N 1
ATOM 532 C CA . THR A 1 88 ? -2.700 10.934 9.606 1.00 26.42 170 THR A CA 1
ATOM 533 C C . THR A 1 88 ? -3.531 12.048 8.901 1.00 24.70 170 THR A C 1
ATOM 534 O O . THR A 1 88 ? -2.939 12.994 8.347 1.00 21.84 170 THR A O 1
ATOM 538 N N . PRO A 1 89 ? -4.890 11.968 8.927 1.00 25.90 171 PRO A N 1
ATOM 539 C CA . PRO A 1 89 ? -5.717 12.859 8.136 1.00 28.04 171 PRO A CA 1
ATOM 540 C C . PRO A 1 89 ? -5.420 14.326 8.380 1.00 26.36 171 PRO A C 1
ATOM 541 O O . PRO A 1 89 ? -5.165 14.699 9.519 1.00 22.43 171 PRO A O 1
ATOM 545 N N . ARG A 1 90 ? -5.330 15.109 7.294 1.00 27.16 172 ARG A N 1
ATOM 546 C CA . ARG A 1 90 ? -5.184 16.562 7.367 1.00 29.24 172 ARG A CA 1
ATOM 547 C C . ARG A 1 90 ? -3.878 16.984 7.912 1.00 30.83 172 ARG A C 1
ATOM 548 O O . ARG A 1 90 ? -3.763 18.114 8.360 1.00 30.67 172 ARG A O 1
ATOM 556 N N . TYR A 1 91 ? -2.883 16.095 7.895 1.00 30.60 173 TYR A N 1
ATOM 557 C CA . TYR A 1 91 ? -1.562 16.438 8.366 1.00 29.04 173 TYR A CA 1
ATOM 558 C C . TYR A 1 91 ? -0.645 16.185 7.188 1.00 30.01 173 TYR A C 1
ATOM 559 O O . TYR A 1 91 ? -0.295 15.024 6.924 1.00 22.45 173 TYR A O 1
ATOM 568 N N . PRO A 1 92 ? -0.265 17.271 6.468 1.00 31.15 174 PRO A N 1
ATOM 569 C CA . PRO A 1 92 ? 0.487 17.111 5.245 1.00 28.98 174 PRO A CA 1
ATOM 570 C C . PRO A 1 92 ? 1.810 16.438 5.437 1.00 25.91 174 PRO A C 1
ATOM 571 O O . PRO A 1 92 ? 2.315 15.889 4.502 1.00 24.03 174 PRO A O 1
ATOM 575 N N . GLU A 1 93 ? 2.371 16.463 6.645 1.00 28.11 175 GLU A N 1
ATOM 576 C CA . GLU A 1 93 ? 3.710 16.005 6.848 1.00 30.09 175 GLU A CA 1
ATOM 577 C C . GLU A 1 93 ? 3.632 14.660 7.480 1.00 31.72 175 GLU A C 1
ATOM 578 O O . GLU A 1 93 ? 2.801 14.449 8.351 1.00 31.98 175 GLU A O 1
ATOM 584 N N . GLU A 1 94 ? 4.540 13.769 7.070 1.00 27.43 176 GLU A N 1
ATOM 585 C CA . GLU A 1 94 ? 4.659 12.480 7.681 1.00 24.65 176 GLU A CA 1
ATOM 586 C C . GLU A 1 94 ? 5.260 12.683 9.071 1.00 24.70 176 GLU A C 1
ATOM 587 O O . GLU A 1 94 ? 6.185 13.412 9.223 1.00 24.67 176 GLU A O 1
ATOM 593 N N . LEU A 1 95 ? 4.696 12.021 10.079 1.00 25.49 177 LEU A N 1
ATOM 594 C CA . LEU A 1 95 ? 5.235 12.026 11.437 1.00 25.52 177 LEU A CA 1
ATOM 595 C C . LEU A 1 95 ? 6.163 10.837 11.714 1.00 24.53 177 LEU A C 1
ATOM 596 O O . LEU A 1 95 ? 5.842 9.685 11.408 1.00 23.29 177 LEU A O 1
ATOM 601 N N . GLU A 1 96 ? 7.315 11.101 12.310 1.00 26.88 178 GLU A N 1
ATOM 602 C CA . GLU A 1 96 ? 8.247 10.031 12.683 1.00 29.28 178 GLU A CA 1
ATOM 603 C C . GLU A 1 96 ? 7.661 9.160 13.711 1.00 27.35 178 GLU A C 1
ATOM 604 O O . GLU A 1 96 ? 7.018 9.640 14.669 1.00 26.87 178 GLU A O 1
ATOM 610 N N . LEU A 1 97 ? 7.904 7.865 13.557 1.00 24.78 179 LEU A N 1
ATOM 611 C CA . LEU A 1 97 ? 7.559 6.918 14.628 1.00 21.06 179 LEU A CA 1
ATOM 612 C C . LEU A 1 97 ? 8.836 6.352 15.258 1.00 21.36 179 LEU A C 1
ATOM 613 O O . LEU A 1 97 ? 9.095 6.496 16.476 1.00 20.27 179 LEU A O 1
ATOM 618 N N . LEU A 1 98 ? 9.653 5.726 14.443 1.00 20.78 180 LEU A N 1
ATOM 619 C CA . LEU A 1 98 ? 10.874 5.105 14.922 1.00 22.51 180 LEU A CA 1
ATOM 620 C C . LEU A 1 98 ? 11.899 5.438 13.859 1.00 22.81 180 LEU A C 1
ATOM 621 O O . LEU A 1 98 ? 11.643 5.225 12.712 1.00 22.52 180 LEU A O 1
ATOM 626 N N . VAL A 1 99 ? 13.053 5.940 14.229 1.00 24.22 181 VAL A N 1
ATOM 627 C CA . VAL A 1 99 ? 14.047 6.337 13.245 1.00 28.38 181 VAL A CA 1
ATOM 628 C C . VAL A 1 99 ? 15.438 5.953 13.705 1.00 29.50 181 VAL A C 1
ATOM 629 O O . VAL A 1 99 ? 15.754 5.970 14.907 1.00 35.02 181 VAL A O 1
ATOM 633 N N . SER A 1 100 ? 16.289 5.637 12.756 1.00 30.79 182 SER A N 1
ATOM 634 C CA . SER A 1 100 ? 17.678 5.367 13.064 1.00 32.33 182 SER A CA 1
ATOM 635 C C . SER A 1 100 ? 18.638 6.074 12.073 1.00 35.55 182 SER A C 1
ATOM 636 O O . SER A 1 100 ? 18.386 6.147 10.856 1.00 33.96 182 SER A O 1
ATOM 639 N N . GLN A 1 101 ? 19.723 6.608 12.618 1.00 36.94 183 GLN A N 1
ATOM 640 C CA . GLN A 1 101 ? 20.804 7.202 11.837 1.00 41.46 183 GLN A CA 1
ATOM 641 C C . GLN A 1 101 ? 22.044 6.351 11.984 1.00 41.97 183 GLN A C 1
ATOM 642 O O . GLN A 1 101 ? 22.463 6.055 13.101 1.00 45.89 183 GLN A O 1
ATOM 648 N N . GLN A 1 102 ? 22.607 5.942 10.861 1.00 38.25 184 GLN A N 1
ATOM 649 C CA . GLN A 1 102 ? 23.754 5.060 10.828 1.00 46.16 184 GLN A CA 1
ATOM 650 C C . GLN A 1 102 ? 24.746 5.699 9.864 1.00 44.82 184 GLN A C 1
ATOM 651 O O . GLN A 1 102 ? 24.319 6.356 8.925 1.00 39.36 184 GLN A O 1
ATOM 657 N N . SER A 1 103 ? 26.053 5.532 10.079 1.00 50.51 185 SER A N 1
ATOM 658 C CA . SER A 1 103 ? 27.039 6.049 9.110 1.00 55.69 185 SER A CA 1
ATOM 659 C C . SER A 1 103 ? 28.221 5.114 8.894 1.00 67.64 185 SER A C 1
ATOM 660 O O . SER A 1 103 ? 29.174 5.157 9.661 1.00 76.90 185 SER A O 1
ATOM 663 N N . PRO A 1 104 ? 28.177 4.283 7.833 1.00 76.49 186 PRO A N 1
ATOM 664 C CA . PRO A 1 104 ? 29.274 3.376 7.512 1.00 79.12 186 PRO A CA 1
ATOM 665 C C . PRO A 1 104 ? 30.130 3.842 6.341 1.00 79.80 186 PRO A C 1
ATOM 666 O O . PRO A 1 104 ? 31.089 3.155 5.987 1.00 82.69 186 PRO A O 1
ATOM 670 N N . SER A 1 113 ? 36.185 0.050 -2.330 1.00 59.43 195 SER A N 1
ATOM 671 C CA . SER A 1 113 ? 35.964 -0.595 -1.022 1.00 68.07 195 SER A CA 1
ATOM 672 C C . SER A 1 113 ? 34.463 -0.732 -0.670 1.00 67.50 195 SER A C 1
ATOM 673 O O . SER A 1 113 ? 33.796 0.265 -0.346 1.00 63.32 195 SER A O 1
ATOM 676 N N . ASN A 1 114 ? 33.956 -1.966 -0.738 1.00 60.38 196 ASN A N 1
ATOM 677 C CA . ASN A 1 114 ? 32.531 -2.262 -0.534 1.00 67.29 196 ASN A CA 1
ATOM 678 C C . ASN A 1 114 ? 32.186 -2.559 0.903 1.00 62.18 196 ASN A C 1
ATOM 679 O O . ASN A 1 114 ? 32.908 -3.272 1.580 1.00 65.39 196 ASN A O 1
ATOM 684 N N . TRP A 1 115 ? 31.042 -2.061 1.347 1.00 57.46 197 TRP A N 1
ATOM 685 C CA . TRP A 1 115 ? 30.619 -2.243 2.726 1.00 50.96 197 TRP A CA 1
ATOM 686 C C . TRP A 1 115 ? 29.177 -2.768 2.780 1.00 48.27 197 TRP A C 1
ATOM 687 O O . TRP A 1 115 ? 28.421 -2.688 1.799 1.00 49.35 197 TRP A O 1
ATOM 698 N N . PHE A 1 116 ? 28.823 -3.360 3.909 1.00 42.84 198 PHE A N 1
ATOM 699 C CA . PHE A 1 116 ? 27.456 -3.865 4.130 1.00 41.53 198 PHE A CA 1
ATOM 700 C C . PHE A 1 116 ? 27.062 -3.500 5.513 1.00 39.66 198 PHE A C 1
ATOM 701 O O . PHE A 1 116 ? 27.921 -3.478 6.412 1.00 37.65 198 PHE A O 1
ATOM 709 N N . ASP A 1 117 ? 25.779 -3.182 5.677 1.00 38.14 199 ASP A N 1
ATOM 710 C CA . ASP A 1 117 ? 25.220 -2.886 6.999 1.00 36.48 199 ASP A CA 1
ATOM 711 C C . ASP A 1 117 ? 23.715 -3.107 6.998 1.00 31.75 199 ASP A C 1
ATOM 712 O O . ASP A 1 117 ? 23.071 -3.002 5.968 1.00 33.67 199 ASP A O 1
ATOM 717 N N . SER A 1 118 ? 23.159 -3.440 8.149 1.00 29.93 200 SER A N 1
ATOM 718 C CA . SER A 1 118 ? 21.743 -3.743 8.260 1.00 33.10 200 SER A CA 1
ATOM 719 C C . SER A 1 118 ? 21.124 -2.844 9.292 1.00 30.57 200 SER A C 1
ATOM 720 O O . SER A 1 118 ? 21.714 -2.586 10.336 1.00 30.90 200 SER A O 1
ATOM 723 N N . SER A 1 119 ? 19.945 -2.325 9.024 1.00 26.30 201 SER A N 1
ATOM 724 C CA . SER A 1 119 ? 19.304 -1.518 10.051 1.00 24.32 201 SER A CA 1
ATOM 725 C C . SER A 1 119 ? 17.927 -2.064 10.443 1.00 23.02 201 SER A C 1
ATOM 726 O O . SER A 1 119 ? 17.034 -2.159 9.603 1.00 21.99 201 SER A O 1
ATOM 729 N N . PHE A 1 120 ? 17.777 -2.387 11.732 1.00 22.17 202 PHE A N 1
ATOM 730 C CA . PHE A 1 120 ? 16.539 -2.859 12.292 1.00 23.50 202 PHE A CA 1
ATOM 731 C C . PHE A 1 120 ? 15.812 -1.858 13.218 1.00 23.18 202 PHE A C 1
ATOM 732 O O . PHE A 1 120 ? 16.386 -1.328 14.169 1.00 21.80 202 PHE A O 1
ATOM 740 N N . LEU A 1 121 ? 14.516 -1.680 12.995 1.00 20.75 203 LEU A N 1
ATOM 741 C CA . LEU A 1 121 ? 13.673 -0.882 13.899 1.00 20.81 203 LEU A CA 1
ATOM 742 C C . LEU A 1 121 ? 12.476 -1.723 14.327 1.00 19.16 203 LEU A C 1
ATOM 743 O O . LEU A 1 121 ? 11.900 -2.383 13.480 1.00 15.10 203 LEU A O 1
ATOM 748 N N . GLY A 1 122 ? 12.075 -1.622 15.599 1.00 16.95 204 GLY A N 1
ATOM 749 C CA . GLY A 1 122 ? 10.833 -2.273 16.083 1.00 18.10 204 GLY A CA 1
ATOM 750 C C . GLY A 1 122 ? 10.247 -1.474 17.218 1.00 19.06 204 GLY A C 1
ATOM 751 O O . GLY A 1 122 ? 10.991 -0.896 18.010 1.00 19.16 204 GLY A O 1
ATOM 752 N N . GLY A 1 123 ? 8.921 -1.399 17.300 1.00 19.88 205 GLY A N 1
ATOM 753 C CA . GLY A 1 123 ? 8.299 -0.680 18.437 1.00 19.91 205 GLY A CA 1
ATOM 754 C C . GLY A 1 123 ? 6.788 -0.615 18.397 1.00 19.29 205 GLY A C 1
ATOM 755 O O . GLY A 1 123 ? 6.176 -0.725 17.338 1.00 19.88 205 GLY A O 1
ATOM 756 N N . VAL A 1 124 ? 6.183 -0.421 19.569 1.00 22.48 206 VAL A N 1
ATOM 757 C CA . VAL A 1 124 ? 4.703 -0.403 19.700 1.00 19.60 206 VAL A CA 1
ATOM 758 C C . VAL A 1 124 ? 4.193 1.008 19.580 1.00 20.78 206 VAL A C 1
ATOM 759 O O . VAL A 1 124 ? 4.634 1.881 20.327 1.00 18.81 206 VAL A O 1
ATOM 763 N N . VAL A 1 125 ? 3.262 1.228 18.619 1.00 20.89 207 VAL A N 1
ATOM 764 C CA . VAL A 1 125 ? 2.630 2.524 18.393 1.00 21.27 207 VAL A CA 1
ATOM 765 C C . VAL A 1 125 ? 1.128 2.325 18.328 1.00 22.32 207 VAL A C 1
ATOM 766 O O . VAL A 1 125 ? 0.658 1.232 18.008 1.00 20.22 207 VAL A O 1
ATOM 770 N N . HIS A 1 126 ? 0.391 3.392 18.647 1.00 23.37 208 HIS A N 1
ATOM 771 C CA . HIS A 1 126 ? -1.056 3.422 18.495 1.00 23.90 208 HIS A CA 1
ATOM 772 C C . HIS A 1 126 ? -1.393 4.062 17.182 1.00 22.69 208 HIS A C 1
ATOM 773 O O . HIS A 1 126 ? -0.823 5.082 16.848 1.00 23.80 208 HIS A O 1
ATOM 780 N N . LEU A 1 127 ? -2.358 3.464 16.481 1.00 20.69 209 LEU A N 1
ATOM 781 C CA . LEU A 1 127 ? -2.737 3.770 15.130 1.00 20.23 209 LEU A CA 1
ATOM 782 C C . LEU A 1 127 ? -4.231 3.665 15.080 1.00 20.65 209 LEU A C 1
ATOM 783 O O . LEU A 1 127 ? -4.793 2.730 15.638 1.00 22.05 209 LEU A O 1
ATOM 788 N N . GLU A 1 128 ? -4.866 4.659 14.459 1.00 23.62 210 GLU A N 1
ATOM 789 C CA . GLU A 1 128 ? -6.314 4.745 14.272 1.00 23.45 210 GLU A CA 1
ATOM 790 C C . GLU A 1 128 ? -6.650 4.134 12.949 1.00 23.41 210 GLU A C 1
ATOM 791 O O . GLU A 1 128 ? -5.784 4.144 12.075 1.00 18.67 210 GLU A O 1
ATOM 797 N N . ALA A 1 129 ? -7.896 3.646 12.803 1.00 21.59 211 ALA A N 1
ATOM 798 C CA . ALA A 1 129 ? -8.431 3.282 11.510 1.00 23.53 211 ALA A CA 1
ATOM 799 C C . ALA A 1 129 ? -8.163 4.391 10.515 1.00 22.34 211 ALA A C 1
ATOM 800 O O . ALA A 1 129 ? -8.457 5.498 10.810 1.00 23.39 211 ALA A O 1
ATOM 802 N N . GLY A 1 130 ? -7.651 4.059 9.325 1.00 22.71 212 GLY A N 1
ATOM 803 C CA . GLY A 1 130 ? -7.499 5.032 8.232 1.00 21.83 212 GLY A CA 1
ATOM 804 C C . GLY A 1 130 ? -6.097 5.608 8.216 1.00 23.56 212 GLY A C 1
ATOM 805 O O . GLY A 1 130 ? -5.689 6.209 7.235 1.00 27.70 212 GLY A O 1
ATOM 806 N N . GLU A 1 131 ? -5.341 5.416 9.294 1.00 20.61 213 GLU A N 1
ATOM 807 C CA . GLU A 1 131 ? -3.969 5.851 9.353 1.00 20.92 213 GLU A CA 1
ATOM 808 C C . GLU A 1 131 ? -3.040 4.894 8.579 1.00 20.09 213 GLU A C 1
ATOM 809 O O . GLU A 1 131 ? -3.393 3.719 8.399 1.00 22.29 213 GLU A O 1
ATOM 815 N N . GLU A 1 132 ? -1.881 5.399 8.137 1.00 17.60 214 GLU A N 1
ATOM 816 C CA . GLU A 1 132 ? -0.969 4.634 7.276 1.00 18.63 214 GLU A CA 1
ATOM 817 C C . GLU A 1 132 ? 0.458 4.682 7.769 1.00 18.48 214 GLU A C 1
ATOM 818 O O . GLU A 1 132 ? 0.842 5.662 8.341 1.00 21.42 214 GLU A O 1
ATOM 824 N N . VAL A 1 133 ? 1.238 3.615 7.595 1.00 18.80 215 VAL A N 1
ATOM 825 C CA . VAL A 1 133 ? 2.622 3.653 7.994 1.00 18.77 215 VAL A CA 1
ATOM 826 C C . VAL A 1 133 ? 3.479 3.326 6.792 1.00 17.88 215 VAL A C 1
ATOM 827 O O . VAL A 1 133 ? 3.235 2.341 6.089 1.00 14.21 215 VAL A O 1
ATOM 831 N N . VAL A 1 134 ? 4.541 4.101 6.594 1.00 18.10 216 VAL A N 1
ATOM 832 C CA . VAL A 1 134 ? 5.471 3.810 5.508 1.00 17.21 216 VAL A CA 1
ATOM 833 C C . VAL A 1 134 ? 6.843 3.747 6.055 1.00 18.60 216 VAL A C 1
ATOM 834 O O . VAL A 1 134 ? 7.072 4.282 7.167 1.00 19.94 216 VAL A O 1
ATOM 838 N N . VAL A 1 135 ? 7.752 3.188 5.244 1.00 16.33 217 VAL A N 1
ATOM 839 C CA . VAL A 1 135 ? 9.172 3.090 5.516 1.00 18.21 217 VAL A CA 1
ATOM 840 C C . VAL A 1 135 ? 9.914 3.948 4.530 1.00 18.98 217 VAL A C 1
ATOM 841 O O . VAL A 1 135 ? 9.614 3.875 3.348 1.00 18.43 217 VAL A O 1
ATOM 845 N N . ARG A 1 136 ? 10.875 4.742 5.010 1.00 20.12 218 ARG A N 1
ATOM 846 C CA . ARG A 1 136 ? 11.795 5.488 4.115 1.00 21.66 218 ARG A CA 1
ATOM 847 C C . ARG A 1 136 ? 13.228 5.355 4.509 1.00 21.10 218 ARG A C 1
ATOM 848 O O . ARG A 1 136 ? 13.592 5.140 5.681 1.00 20.27 218 ARG A O 1
ATOM 856 N N . VAL A 1 137 ? 14.041 5.495 3.494 1.00 22.27 219 VAL A N 1
ATOM 857 C CA . VAL A 1 137 ? 15.486 5.445 3.653 1.00 27.29 219 VAL A CA 1
ATOM 858 C C . VAL A 1 137 ? 16.098 6.646 2.928 1.00 29.59 219 VAL A C 1
ATOM 859 O O . VAL A 1 137 ? 15.720 6.951 1.789 1.00 26.37 219 VAL A O 1
ATOM 863 N N . LEU A 1 138 ? 17.010 7.321 3.614 1.00 37.09 220 LEU A N 1
ATOM 864 C CA . LEU A 1 138 ? 17.669 8.517 3.094 1.00 45.92 220 LEU A CA 1
ATOM 865 C C . LEU A 1 138 ? 19.175 8.377 3.246 1.00 49.91 220 LEU A C 1
ATOM 866 O O . LEU A 1 138 ? 19.680 8.410 4.365 1.00 52.84 220 LEU A O 1
ATOM 871 N N . ASP A 1 139 ? 19.894 8.215 2.139 1.00 53.67 221 ASP A N 1
ATOM 872 C CA . ASP A 1 139 ? 19.282 8.169 0.818 1.00 56.23 221 ASP A CA 1
ATOM 873 C C . ASP A 1 139 ? 19.172 6.714 0.336 1.00 50.34 221 ASP A C 1
ATOM 874 O O . ASP A 1 139 ? 19.930 5.850 0.742 1.00 43.87 221 ASP A O 1
ATOM 879 N N . GLU A 1 140 ? 18.216 6.460 -0.535 1.00 48.85 222 GLU A N 1
ATOM 880 C CA . GLU A 1 140 ? 17.885 5.106 -0.902 1.00 54.17 222 GLU A CA 1
ATOM 881 C C . GLU A 1 140 ? 18.849 4.447 -1.884 1.00 58.11 222 GLU A C 1
ATOM 882 O O . GLU A 1 140 ? 18.658 4.470 -3.081 1.00 64.38 222 GLU A O 1
ATOM 888 N N . ARG A 1 141 ? 19.934 3.925 -1.326 1.00 73.64 223 ARG A N 1
ATOM 889 C CA . ARG A 1 141 ? 20.611 2.717 -1.811 1.00 72.88 223 ARG A CA 1
ATOM 890 C C . ARG A 1 141 ? 21.451 2.241 -0.605 1.00 72.11 223 ARG A C 1
ATOM 891 O O . ARG A 1 141 ? 22.358 2.986 -0.187 1.00 66.49 223 ARG A O 1
ATOM 899 N N . LEU A 1 142 ? 21.140 1.085 0.021 1.00 64.35 224 LEU A N 1
ATOM 900 C CA . LEU A 1 142 ? 19.958 0.203 -0.243 1.00 61.72 224 LEU A CA 1
ATOM 901 C C . LEU A 1 142 ? 19.864 -0.341 -1.677 1.00 62.22 224 LEU A C 1
ATOM 902 O O . LEU A 1 142 ? 19.345 -1.428 -1.916 1.00 54.92 224 LEU A O 1
ATOM 907 N N . GLY A 1 148 ? 14.037 -9.743 -0.381 1.00 41.23 230 GLY A N 1
ATOM 908 C CA . GLY A 1 148 ? 13.158 -10.855 0.051 1.00 36.95 230 GLY A CA 1
ATOM 909 C C . GLY A 1 148 ? 13.246 -11.058 1.573 1.00 39.30 230 GLY A C 1
ATOM 910 O O . GLY A 1 148 ? 12.308 -10.821 2.336 1.00 45.63 230 GLY A O 1
ATOM 911 N N . THR A 1 149 ? 14.421 -11.453 2.001 1.00 31.81 231 THR A N 1
ATOM 912 C CA . THR A 1 149 ? 14.687 -11.831 3.357 1.00 33.02 231 THR A CA 1
ATOM 913 C C . THR A 1 149 ? 15.595 -10.766 3.982 1.00 32.30 231 THR A C 1
ATOM 914 O O . THR A 1 149 ? 15.813 -10.745 5.219 1.00 28.18 231 THR A O 1
ATOM 918 N N . ARG A 1 150 ? 16.108 -9.862 3.137 1.00 31.79 232 ARG A N 1
ATOM 919 C CA . ARG A 1 150 ? 17.094 -8.889 3.611 1.00 33.55 232 ARG A CA 1
ATOM 920 C C . ARG A 1 150 ? 16.501 -7.555 3.993 1.00 28.72 232 ARG A C 1
ATOM 921 O O . ARG A 1 150 ? 17.031 -6.887 4.891 1.00 25.41 232 ARG A O 1
ATOM 929 N N . SER A 1 151 ? 15.372 -7.232 3.371 1.00 25.20 233 SER A N 1
ATOM 930 C CA . SER A 1 151 ? 14.639 -6.029 3.602 1.00 24.89 233 SER A CA 1
ATOM 931 C C . SER A 1 151 ? 13.164 -6.321 3.810 1.00 23.74 233 SER A C 1
ATOM 932 O O . SER A 1 151 ? 12.560 -7.103 3.077 1.00 22.66 233 SER A O 1
ATOM 935 N N . TYR A 1 152 ? 12.558 -5.677 4.793 1.00 20.30 234 TYR A N 1
ATOM 936 C CA . TYR A 1 152 ? 11.205 -6.030 5.140 1.00 18.57 234 TYR A CA 1
ATOM 937 C C . TYR A 1 152 ? 10.544 -5.055 6.113 1.00 17.02 234 TYR A C 1
ATOM 938 O O . TYR A 1 152 ? 11.211 -4.209 6.716 1.00 19.65 234 TYR A O 1
ATOM 947 N N . PHE A 1 153 ? 9.229 -5.194 6.239 1.00 15.60 235 PHE A N 1
ATOM 948 C CA . PHE A 1 153 ? 8.356 -4.225 6.863 1.00 15.04 235 PHE A CA 1
ATOM 949 C C . PHE A 1 153 ? 7.132 -5.003 7.276 1.00 15.55 235 PHE A C 1
ATOM 950 O O . PHE A 1 153 ? 6.475 -5.638 6.450 1.00 16.34 235 PHE A O 1
ATOM 958 N N . GLY A 1 154 ? 6.829 -4.951 8.561 1.00 14.97 236 GLY A N 1
ATOM 959 C CA . GLY A 1 154 ? 5.737 -5.728 9.091 1.00 15.27 236 GLY A CA 1
ATOM 960 C C . GLY A 1 154 ? 5.128 -5.145 10.331 1.00 14.38 236 GLY A C 1
ATOM 961 O O . GLY A 1 154 ? 5.565 -4.135 10.807 1.00 13.57 236 GLY A O 1
ATOM 962 N N . ALA A 1 155 ? 4.106 -5.807 10.840 1.00 13.83 237 ALA A N 1
ATOM 963 C CA . ALA A 1 155 ? 3.392 -5.337 12.009 1.00 15.49 237 ALA A CA 1
ATOM 964 C C . ALA A 1 155 ? 2.453 -6.398 12.505 1.00 15.93 237 ALA A C 1
ATOM 965 O O . ALA A 1 155 ? 1.955 -7.199 11.725 1.00 16.27 237 ALA A O 1
ATOM 967 N N . PHE A 1 156 ? 2.152 -6.324 13.792 1.00 17.39 238 PHE A N 1
ATOM 968 C CA . PHE A 1 156 ? 1.043 -7.043 14.356 1.00 17.55 238 PHE A CA 1
ATOM 969 C C . PHE A 1 156 ? 0.443 -6.351 15.553 1.00 17.46 238 PHE A C 1
ATOM 970 O O . PHE A 1 156 ? 1.148 -5.775 16.387 1.00 17.29 238 PHE A O 1
ATOM 978 N N . MET A 1 157 ? -0.860 -6.537 15.690 1.00 19.17 239 MET A N 1
ATOM 979 C CA . MET A 1 157 ? -1.574 -5.987 16.798 1.00 21.76 239 MET A CA 1
ATOM 980 C C . MET A 1 157 ? -1.154 -6.697 18.095 1.00 23.72 239 MET A C 1
ATOM 981 O O . MET A 1 157 ? -0.934 -7.905 18.112 1.00 23.16 239 MET A O 1
ATOM 986 N N . VAL A 1 158 ? -0.989 -5.898 19.136 1.00 23.31 240 VAL A N 1
ATOM 987 C CA . VAL A 1 158 ? -0.619 -6.323 20.465 1.00 27.58 240 VAL A CA 1
ATOM 988 C C . VAL A 1 158 ? -1.745 -5.831 21.430 1.00 32.34 240 VAL A C 1
ATOM 989 O O . VAL A 1 158 ? -2.759 -5.218 21.059 1.00 36.86 240 VAL A O 1
ATOM 994 N N . ASN B 1 11 ? -3.316 -7.091 26.844 1.00 38.13 93 ASN B N 1
ATOM 995 C CA . ASN B 1 11 ? -3.400 -5.787 27.517 1.00 39.32 93 ASN B CA 1
ATOM 996 C C . ASN B 1 11 ? -1.952 -5.253 27.647 1.00 37.12 93 ASN B C 1
ATOM 997 O O . ASN B 1 11 ? -1.524 -4.576 26.739 1.00 35.21 93 ASN B O 1
ATOM 1002 N N . PRO B 1 12 ? -1.183 -5.616 28.709 1.00 34.27 94 PRO B N 1
ATOM 1003 C CA . PRO B 1 12 ? -0.069 -4.767 29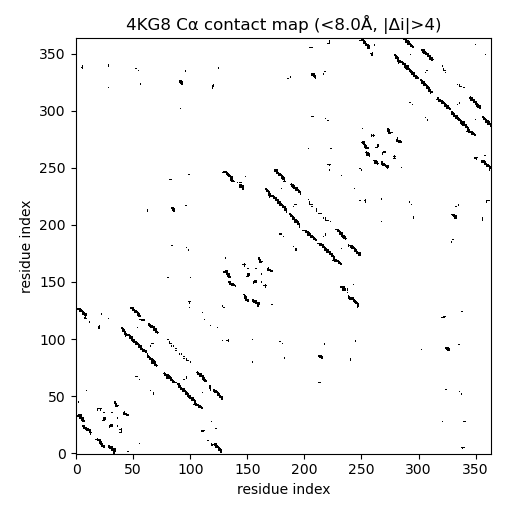.145 1.00 34.12 94 PRO B CA 1
ATOM 1004 C C . PRO B 1 12 ? 0.959 -4.365 28.060 1.00 36.53 94 PRO B C 1
ATOM 1005 O O . PRO B 1 12 ? 1.432 -5.210 27.291 1.00 33.34 94 PRO B O 1
ATOM 1009 N N . ALA B 1 13 ? 1.265 -3.068 27.973 1.00 32.02 95 ALA B N 1
ATOM 1010 C CA . ALA B 1 13 ? 2.197 -2.583 26.953 1.00 26.54 95 ALA B CA 1
ATOM 1011 C C . ALA B 1 13 ? 2.679 -1.192 27.283 1.00 26.62 95 ALA B C 1
ATOM 1012 O O . ALA B 1 13 ? 1.984 -0.417 27.947 1.00 23.76 95 ALA B O 1
ATOM 1014 N N . ALA B 1 14 ? 3.848 -0.849 26.740 1.00 24.58 96 ALA B N 1
ATOM 1015 C CA . ALA B 1 14 ? 4.410 0.459 26.944 1.00 22.82 96 ALA B CA 1
ATOM 1016 C C . ALA B 1 14 ? 5.445 0.716 25.878 1.00 21.66 96 ALA B C 1
ATOM 1017 O O . ALA B 1 14 ? 6.113 -0.224 25.354 1.00 21.65 96 ALA B O 1
ATOM 1019 N N . HIS B 1 15 ? 5.554 1.998 25.568 1.00 20.07 97 HIS B N 1
ATOM 1020 C CA . HIS B 1 15 ? 6.630 2.534 24.724 1.00 20.27 97 HIS B CA 1
ATOM 1021 C C . HIS B 1 15 ? 7.025 3.858 25.342 1.00 21.13 97 HIS B C 1
ATOM 1022 O O . HIS B 1 15 ? 6.216 4.773 25.435 1.00 23.35 97 HIS B O 1
ATOM 1029 N N . LEU B 1 16 ? 8.274 3.952 25.772 1.00 24.04 98 LEU B N 1
ATOM 1030 C CA . LEU B 1 16 ? 8.812 5.131 26.404 1.00 25.40 98 LEU B CA 1
ATOM 1031 C C . LEU B 1 16 ? 9.918 5.707 25.490 1.00 25.70 98 LEU B C 1
ATOM 1032 O O . LEU B 1 16 ? 10.686 4.955 24.862 1.00 26.51 98 LEU B O 1
ATOM 1037 N N . THR B 1 17 ? 9.980 7.020 25.407 1.00 25.11 99 THR B N 1
ATOM 1038 C CA . THR B 1 17 ? 10.882 7.728 24.502 1.00 27.07 99 THR B CA 1
ATOM 1039 C C . THR B 1 17 ? 11.900 8.575 25.329 1.00 33.87 99 THR B C 1
ATOM 1040 O O . THR B 1 17 ? 11.627 8.963 26.468 1.00 28.21 99 THR B O 1
ATOM 1044 N N . GLY B 1 18 ? 13.074 8.847 24.756 1.00 39.25 100 GLY B N 1
ATOM 1045 C CA . GLY B 1 18 ? 14.189 9.433 25.514 1.00 42.93 100 GLY B CA 1
ATOM 1046 C C . GLY B 1 18 ? 13.884 10.806 26.085 1.00 43.37 100 GLY B C 1
ATOM 1047 O O . GLY B 1 18 ? 13.312 11.649 25.397 1.00 42.80 100 GLY B O 1
ATOM 1048 N N . ALA B 1 19 ? 14.220 10.999 27.360 1.00 48.12 101 ALA B N 1
ATOM 1049 C CA . ALA B 1 19 ? 14.071 12.289 28.065 1.00 50.75 101 ALA B CA 1
ATOM 1050 C C . ALA B 1 19 ? 15.451 12.716 28.541 1.00 54.21 101 ALA B C 1
ATOM 1051 O O . ALA B 1 19 ? 16.350 11.879 28.685 1.00 50.06 101 ALA B O 1
ATOM 1053 N N . ASN B 1 20 ? 15.613 13.999 28.853 1.00 60.69 102 ASN B N 1
ATOM 1054 C CA . ASN B 1 20 ? 16.912 14.467 29.321 1.00 68.58 102 ASN B CA 1
ATOM 1055 C C . ASN B 1 20 ? 17.339 14.079 30.768 1.00 70.42 102 ASN B C 1
ATOM 1056 O O . ASN B 1 20 ? 16.950 14.684 31.751 1.00 74.43 102 ASN B O 1
ATOM 1061 N N . SER B 1 21 ? 18.116 13.003 30.835 1.00 74.94 103 SER B N 1
ATOM 1062 C CA . SER B 1 21 ? 19.001 12.671 31.946 1.00 75.60 103 SER B CA 1
ATOM 1063 C C . SER B 1 21 ? 20.041 13.861 31.985 1.00 80.97 103 SER B C 1
ATOM 1064 O O . SER B 1 21 ? 20.046 14.628 31.008 1.00 80.10 103 SER B O 1
ATOM 1067 N N . SER B 1 22 ? 20.915 14.100 32.992 1.00 75.09 104 SER B N 1
ATOM 1068 C CA . SER B 1 22 ? 21.371 13.276 34.158 1.00 75.69 104 SER B CA 1
ATOM 1069 C C . SER B 1 22 ? 22.901 13.408 34.242 1.00 73.18 104 SER B C 1
ATOM 1070 O O . SER B 1 22 ? 23.631 12.767 33.463 1.00 60.30 104 SER B O 1
ATOM 1073 N N . GLY B 1 25 ? 26.617 9.490 34.297 1.00 61.20 107 GLY B N 1
ATOM 1074 C CA . GLY B 1 25 ? 26.664 8.493 35.369 1.00 65.55 107 GLY B CA 1
ATOM 1075 C C . GLY B 1 25 ? 25.284 8.141 35.935 1.00 69.00 107 GLY B C 1
ATOM 1076 O O . GLY B 1 25 ? 24.346 8.926 35.811 1.00 71.05 107 GLY B O 1
ATOM 1077 N N . SER B 1 26 ? 25.142 7.005 36.624 1.00 78.85 108 SER B N 1
ATOM 1078 C CA . SER B 1 26 ? 26.257 6.198 37.169 1.00 86.03 108 SER B CA 1
ATOM 1079 C C . SER B 1 26 ? 26.851 5.203 36.134 1.00 86.54 108 SER B C 1
ATOM 1080 O O . SER B 1 26 ? 28.020 5.338 35.714 1.00 80.97 108 SER B O 1
ATOM 1083 N N . GLY B 1 27 ? 26.047 4.204 35.766 1.00 89.85 109 GLY B N 1
ATOM 1084 C CA . GLY B 1 27 ? 26.203 3.453 34.510 1.00 84.40 109 GLY B CA 1
ATOM 1085 C C . GLY B 1 27 ? 25.761 4.222 33.262 1.00 88.16 109 GLY B C 1
ATOM 1086 O O . GLY B 1 27 ? 26.505 4.238 32.282 1.00 87.20 109 GLY B O 1
ATOM 1087 N N . GLY B 1 28 ? 24.580 4.865 33.252 1.00 86.42 110 GLY B N 1
ATOM 1088 C CA . GLY B 1 28 ? 23.615 4.903 34.376 1.00 86.25 110 GLY B CA 1
ATOM 1089 C C . GLY B 1 28 ? 22.249 4.480 33.889 1.00 88.17 110 GLY B C 1
ATOM 1090 O O . GLY B 1 28 ? 22.078 4.311 32.671 1.00 104.02 110 GLY B O 1
ATOM 1091 N N . PRO B 1 29 ? 21.266 4.301 34.813 1.00 77.32 111 PRO B N 1
ATOM 1092 C CA . PRO B 1 29 ? 19.919 3.857 34.369 1.00 71.62 111 PRO B CA 1
ATOM 1093 C C . PRO B 1 29 ? 19.167 4.984 33.646 1.00 65.38 111 PRO B C 1
ATOM 1094 O O . PRO B 1 29 ? 18.714 5.918 34.302 1.00 64.79 111 PRO B O 1
ATOM 1098 N N . LEU B 1 30 ? 19.046 4.905 32.313 1.00 55.46 112 LEU B N 1
ATOM 1099 C CA . LEU B 1 30 ? 18.444 6.003 31.521 1.00 45.35 112 LEU B CA 1
ATOM 1100 C C . LEU B 1 30 ? 17.033 6.355 32.023 1.00 35.73 112 LEU B C 1
ATOM 1101 O O . LEU B 1 30 ? 16.328 5.504 32.534 1.00 29.62 112 LEU B O 1
ATOM 1106 N N . LEU B 1 31 ? 16.645 7.615 31.870 1.00 40.34 113 LEU B N 1
ATOM 1107 C CA . LEU B 1 31 ? 15.331 8.088 32.295 1.00 42.87 113 LEU B CA 1
ATOM 1108 C C . LEU B 1 31 ? 14.442 8.367 31.077 1.00 39.58 113 LEU B C 1
ATOM 1109 O O . LEU B 1 31 ? 14.956 8.671 29.996 1.00 37.80 113 LEU B O 1
ATOM 1114 N N . TRP B 1 32 ? 13.120 8.240 31.248 1.00 35.74 114 TRP B N 1
ATOM 1115 C CA . TRP B 1 32 ? 12.217 8.193 30.095 1.00 35.94 114 TRP B CA 1
ATOM 1116 C C . TRP B 1 32 ? 10.964 9.041 30.190 1.00 35.95 114 TRP B C 1
ATOM 1117 O O . TRP B 1 32 ? 10.411 9.221 31.251 1.00 47.26 114 TRP B O 1
ATOM 1128 N N . GLU B 1 33 ? 10.477 9.517 29.052 1.00 38.70 115 GLU B N 1
ATOM 1129 C CA . GLU B 1 33 ? 9.159 10.125 28.970 1.00 35.96 115 GLU B CA 1
ATOM 1130 C C . GLU B 1 33 ? 8.083 9.041 28.963 1.00 35.03 115 GLU B C 1
ATOM 1131 O O . GLU B 1 33 ? 8.227 8.063 28.255 1.00 35.01 115 GLU B O 1
ATOM 1137 N N . THR B 1 34 ? 7.016 9.215 29.745 1.00 36.08 116 THR B N 1
ATOM 1138 C CA . THR B 1 34 ? 5.910 8.256 29.802 1.00 36.98 116 THR B CA 1
ATOM 1139 C C . THR B 1 34 ? 4.554 8.756 29.235 1.00 37.63 116 THR B C 1
ATOM 1140 O O . THR B 1 34 ? 3.599 7.967 29.119 1.00 37.22 116 THR B O 1
ATOM 1144 N N . GLN B 1 35 ? 4.448 10.025 28.864 1.00 39.48 117 GLN B N 1
ATOM 1145 C CA . GLN B 1 35 ? 3.120 10.577 28.461 1.00 41.07 117 GLN B CA 1
ATOM 1146 C C . GLN B 1 35 ? 3.042 11.441 27.209 1.00 37.54 117 GLN B C 1
ATOM 1147 O O . GLN B 1 35 ? 2.012 11.456 26.546 1.00 40.38 117 GLN B O 1
ATOM 1153 N N . LEU B 1 36 ? 4.077 12.205 26.927 1.00 37.91 118 LEU B N 1
ATOM 1154 C CA . LEU B 1 36 ? 4.055 13.107 25.769 1.00 41.96 118 LEU B CA 1
ATOM 1155 C C . LEU B 1 36 ? 4.365 12.344 24.469 1.00 39.16 118 LEU B C 1
ATOM 1156 O O . LEU B 1 36 ? 5.038 11.284 24.484 1.00 33.66 118 LEU B O 1
ATOM 1161 N N . GLY B 1 37 ? 3.826 12.889 23.378 1.00 32.29 119 GLY B N 1
ATOM 1162 C CA . GLY B 1 37 ? 4.047 12.405 22.025 1.00 30.76 119 GLY B CA 1
ATOM 1163 C C . GLY B 1 37 ? 3.651 10.957 21.829 1.00 29.98 119 GLY B C 1
ATOM 1164 O O . GLY B 1 37 ? 2.496 10.597 22.021 1.00 31.82 119 GLY B O 1
ATOM 1165 N N . LEU B 1 38 ? 4.646 10.135 21.494 1.00 28.23 120 LEU B N 1
ATOM 1166 C CA . LEU B 1 38 ? 4.471 8.686 21.261 1.00 27.71 120 LEU B CA 1
ATOM 1167 C C . LEU B 1 38 ? 4.538 7.834 22.502 1.00 26.66 120 LEU B C 1
ATOM 1168 O O . LEU B 1 38 ? 4.306 6.622 22.414 1.00 27.39 120 LEU B O 1
ATOM 1173 N N . ALA B 1 39 ? 4.910 8.415 23.640 1.00 24.53 121 ALA B N 1
ATOM 1174 C CA . ALA B 1 39 ? 5.056 7.618 24.864 1.00 25.04 121 ALA B CA 1
ATOM 1175 C C . ALA B 1 39 ? 3.738 7.235 25.473 1.00 27.55 121 ALA B C 1
ATOM 1176 O O . ALA B 1 39 ? 2.801 8.015 25.439 1.00 29.32 121 ALA B O 1
ATOM 1178 N N . PHE B 1 40 ? 3.669 6.035 26.072 1.00 27.42 122 PHE B N 1
ATOM 1179 C CA . PHE B 1 40 ? 2.469 5.611 26.798 1.00 24.32 122 PHE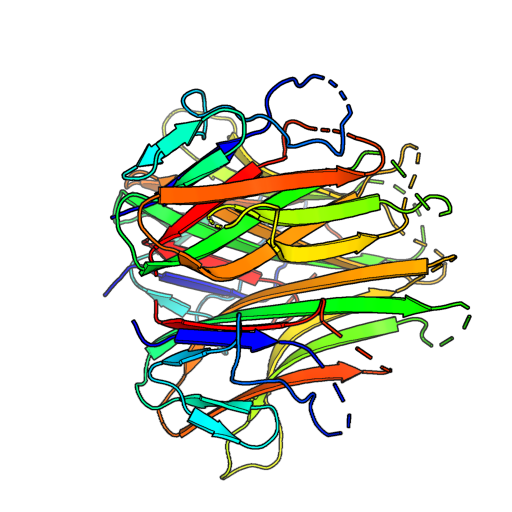 B CA 1
ATOM 1180 C C . PHE B 1 40 ? 2.827 4.406 27.659 1.00 24.53 122 PHE B C 1
ATOM 1181 O O . PHE B 1 40 ? 3.870 3.692 27.465 1.00 22.03 122 PHE B O 1
ATOM 1189 N N . LEU B 1 41 ? 1.922 4.206 28.590 1.00 24.63 123 LEU B N 1
ATOM 1190 C CA . LEU B 1 41 ? 1.985 3.170 29.600 1.00 29.21 123 LEU B CA 1
ATOM 1191 C C . LEU B 1 41 ? 0.616 2.614 29.648 1.00 30.41 123 LEU B C 1
ATOM 1192 O O . LEU B 1 41 ? -0.280 3.368 29.903 1.00 33.45 123 LEU B O 1
ATOM 1197 N N . ARG B 1 42 ? 0.459 1.305 29.479 1.00 30.58 124 ARG B N 1
ATOM 1198 C CA . ARG B 1 42 ? -0.831 0.687 29.528 1.00 31.35 124 ARG B CA 1
ATOM 1199 C C . ARG B 1 42 ? -0.710 -0.663 30.245 1.00 35.25 124 ARG B C 1
ATOM 1200 O O . ARG B 1 42 ? -0.343 -1.658 29.642 1.00 33.58 124 ARG B O 1
ATOM 1208 N N . GLY B 1 43 ? -1.016 -0.652 31.552 1.00 32.91 125 GLY B N 1
ATOM 1209 C CA . GLY B 1 43 ? -0.954 -1.809 32.395 1.00 29.30 125 GLY B CA 1
ATOM 1210 C C . GLY B 1 43 ? 0.446 -2.064 32.879 1.00 28.35 125 GLY B C 1
ATOM 1211 O O . GLY B 1 43 ? 0.763 -3.148 33.319 1.00 27.96 125 GLY B O 1
ATOM 1212 N N . LEU B 1 44 ? 1.319 -1.086 32.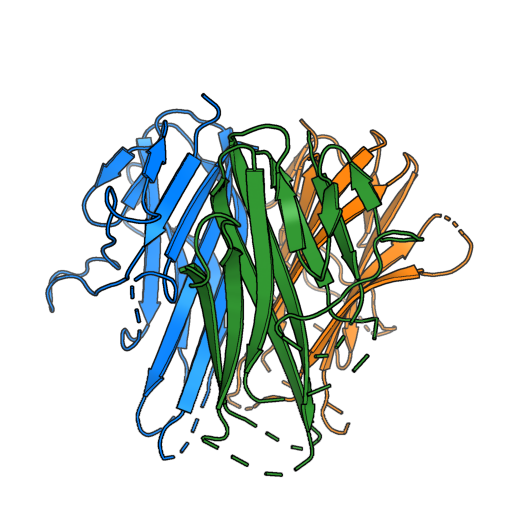787 1.00 30.66 126 LEU B N 1
ATOM 1213 C CA . LEU B 1 44 ? 2.633 -1.234 33.371 1.00 31.12 126 LEU B CA 1
ATOM 1214 C C . LEU B 1 44 ? 2.900 0.053 34.090 1.00 30.60 126 LEU B C 1
ATOM 1215 O O . LEU B 1 44 ? 2.331 1.065 33.715 1.00 32.74 126 LEU B O 1
ATOM 1220 N N . SER B 1 45 ? 3.784 0.048 35.091 1.00 31.65 127 SER B N 1
ATOM 1221 C CA . SER B 1 45 ? 4.189 1.332 35.670 1.00 33.27 127 SER B CA 1
ATOM 1222 C C . SER B 1 45 ? 5.592 1.742 35.356 1.00 33.56 127 SER B C 1
ATOM 1223 O O . SER B 1 45 ? 6.364 0.987 34.702 1.00 30.43 127 SER B O 1
ATOM 1226 N N . TYR B 1 46 ? 5.889 2.969 35.777 1.00 33.33 128 TYR B N 1
ATOM 1227 C CA . TYR B 1 46 ? 7.210 3.561 35.624 1.00 37.88 128 TYR B CA 1
ATOM 1228 C C . TYR B 1 46 ? 7.640 4.275 36.889 1.00 45.66 128 TYR B C 1
ATOM 1229 O O . TYR B 1 46 ? 6.855 5.056 37.487 1.00 44.53 128 TYR B O 1
ATOM 1238 N N . HIS B 1 47 ? 8.907 4.039 37.243 1.00 49.41 129 HIS B N 1
ATOM 1239 C CA . HIS B 1 47 ? 9.526 4.614 38.430 1.00 56.81 129 HIS B CA 1
ATOM 1240 C C . HIS B 1 47 ? 11.020 4.771 38.209 1.00 50.98 129 HIS B C 1
ATOM 1241 O O . HIS B 1 47 ? 11.732 3.779 38.080 1.00 49.95 129 HIS B O 1
ATOM 1248 N N . ASP B 1 48 ? 11.483 6.012 38.172 1.00 51.85 130 ASP B N 1
ATOM 1249 C CA . ASP B 1 48 ? 12.908 6.324 38.084 1.00 54.76 130 ASP B CA 1
ATOM 1250 C C . ASP B 1 48 ? 13.633 5.472 37.071 1.00 53.85 130 ASP B C 1
ATOM 1251 O O . ASP B 1 48 ? 14.559 4.743 37.426 1.00 51.99 130 ASP B O 1
ATOM 1256 N N . GLY B 1 49 ? 13.223 5.560 35.805 1.00 51.45 131 GLY B N 1
ATOM 1257 C CA . GLY B 1 49 ? 13.920 4.850 34.725 1.00 43.37 131 GLY B CA 1
ATOM 1258 C C . GLY B 1 49 ? 13.405 3.441 34.484 1.00 41.81 131 GLY B C 1
ATOM 1259 O O . GLY B 1 49 ? 13.710 2.833 33.461 1.00 37.04 131 GLY B O 1
ATOM 1260 N N . ALA B 1 50 ? 12.587 2.929 35.398 1.00 38.00 132 ALA B N 1
ATOM 1261 C CA . ALA B 1 50 ? 12.255 1.511 35.395 1.00 36.25 132 ALA B CA 1
ATOM 1262 C C . ALA B 1 50 ? 10.865 1.307 34.929 1.00 37.04 132 ALA B C 1
ATOM 1263 O O . ALA B 1 50 ? 9.967 1.982 35.385 1.00 40.34 132 ALA B O 1
ATOM 1265 N N . LEU B 1 51 ? 10.682 0.365 34.024 1.00 37.85 133 LEU B N 1
ATOM 1266 C CA . LEU B 1 51 ? 9.360 -0.173 33.790 1.00 39.25 133 LEU B CA 1
ATOM 1267 C C . LEU B 1 51 ? 9.111 -1.149 34.914 1.00 38.69 133 LEU B C 1
ATOM 1268 O O . LEU B 1 51 ? 9.969 -1.962 35.175 1.00 40.30 133 LEU B O 1
ATOM 1273 N N . VAL B 1 52 ? 7.924 -1.101 35.520 1.00 41.82 134 VAL B N 1
ATOM 1274 C CA . VAL B 1 52 ? 7.585 -1.929 36.684 1.00 38.30 134 VAL B CA 1
ATOM 1275 C C . VAL B 1 52 ? 6.443 -2.867 36.332 1.00 37.43 134 VAL B C 1
ATOM 1276 O O . VAL B 1 52 ? 5.396 -2.392 35.890 1.00 37.21 134 VAL B O 1
ATOM 1280 N N . VAL B 1 53 ? 6.603 -4.180 36.541 1.00 33.59 135 VAL B N 1
ATOM 1281 C CA . VAL B 1 53 ? 5.562 -5.115 36.175 1.00 31.78 135 VAL B CA 1
ATOM 1282 C C . VAL B 1 53 ? 4.464 -5.223 37.249 1.00 34.16 135 VAL B C 1
ATOM 1283 O O . VAL B 1 53 ? 4.711 -5.111 38.434 1.00 33.57 135 VAL B O 1
ATOM 1287 N N . THR B 1 54 ? 3.266 -5.547 36.809 1.00 36.27 136 THR B N 1
ATOM 1288 C CA . THR B 1 54 ? 2.077 -5.541 37.658 1.00 42.72 136 THR B CA 1
ATOM 1289 C C . THR B 1 54 ? 1.308 -6.826 37.458 1.00 42.49 136 THR B C 1
ATOM 1290 O O . THR B 1 54 ? 0.759 -7.365 38.396 1.00 53.17 136 THR B O 1
ATOM 1294 N N . LYS B 1 55 ? 1.245 -7.283 36.218 1.00 43.41 137 LYS B N 1
ATOM 1295 C CA . LYS B 1 55 ? 0.700 -8.567 35.895 1.00 48.10 137 LYS B CA 1
ATOM 1296 C C . LYS B 1 55 ? 1.877 -9.474 35.510 1.00 48.53 137 LYS B C 1
ATOM 1297 O O . LYS B 1 55 ? 2.612 -9.188 34.548 1.00 48.84 137 LYS B O 1
ATOM 1303 N N . ALA B 1 56 ? 2.091 -10.524 36.299 1.00 43.03 138 ALA B N 1
ATOM 1304 C CA . ALA B 1 56 ? 3.180 -11.472 36.082 1.00 39.71 138 ALA B CA 1
ATOM 1305 C C . ALA B 1 56 ? 3.032 -12.112 34.726 1.00 36.90 138 ALA B C 1
ATOM 1306 O O . ALA B 1 56 ? 1.921 -12.341 34.276 1.00 36.25 138 ALA B O 1
ATOM 1308 N N . GLY B 1 57 ? 4.149 -12.424 34.077 1.00 35.40 139 GLY B N 1
ATOM 1309 C CA . GLY B 1 57 ? 4.087 -13.228 32.863 1.00 34.32 139 GLY B CA 1
A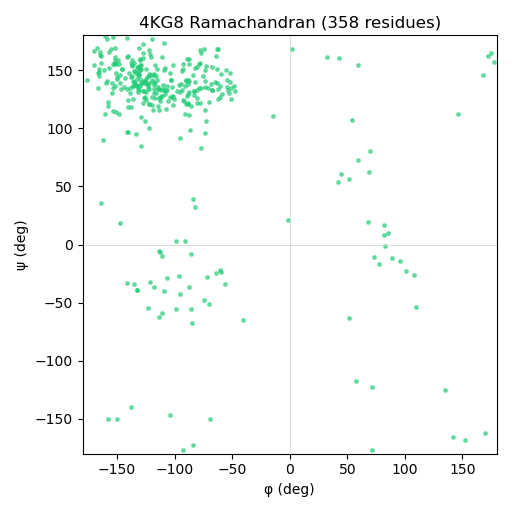TOM 1310 C C . GLY B 1 57 ? 5.250 -12.948 31.925 1.00 33.87 139 GLY B C 1
ATOM 1311 O O . GLY B 1 57 ? 6.220 -12.283 32.271 1.00 33.67 139 GLY B O 1
ATOM 1312 N N . TYR B 1 58 ? 5.112 -13.452 30.716 1.00 36.00 140 TYR B N 1
ATOM 1313 C CA . TYR B 1 58 ? 6.148 -13.305 29.676 1.00 38.29 140 TYR B CA 1
ATOM 1314 C C . TYR B 1 58 ? 5.943 -12.014 28.891 1.00 31.99 140 TYR B C 1
ATOM 1315 O O . TYR B 1 58 ? 4.882 -11.800 28.326 1.00 28.95 140 TYR B O 1
ATOM 1324 N N . TYR B 1 59 ? 6.954 -11.162 28.919 1.00 30.97 141 TYR B N 1
ATOM 1325 C CA . TYR B 1 59 ? 6.970 -9.904 28.232 1.00 31.75 141 TYR B CA 1
ATOM 1326 C C . TYR B 1 59 ? 8.092 -9.874 27.190 1.00 30.42 141 TYR B C 1
ATOM 1327 O O . TYR B 1 59 ? 9.247 -10.162 27.507 1.00 28.94 141 TYR B O 1
ATOM 1336 N N . TYR B 1 60 ? 7.761 -9.476 25.960 1.00 29.47 142 TYR B N 1
ATOM 1337 C CA . TYR B 1 60 ? 8.783 -9.025 24.972 1.00 26.04 142 TYR B CA 1
ATOM 1338 C C . TYR B 1 60 ? 9.181 -7.610 25.333 1.00 27.30 142 TYR B C 1
ATOM 1339 O O . TYR B 1 60 ?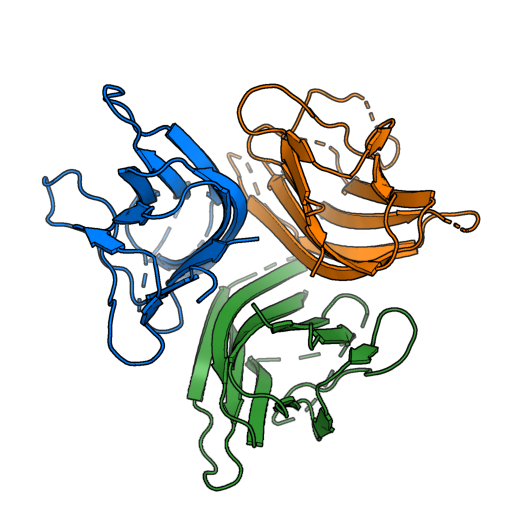 8.331 -6.691 25.312 1.00 32.05 142 TYR B O 1
ATOM 1348 N N . ILE B 1 61 ? 10.465 -7.408 25.586 1.00 24.78 143 ILE B N 1
ATOM 1349 C CA . ILE B 1 61 ? 10.973 -6.116 25.967 1.00 25.50 143 ILE B CA 1
ATOM 1350 C C . ILE B 1 61 ? 11.914 -5.644 24.883 1.00 22.71 143 ILE B C 1
ATOM 1351 O O . ILE B 1 61 ? 12.577 -6.446 24.204 1.00 21.10 143 ILE B O 1
ATOM 1356 N N . TYR B 1 62 ? 12.015 -4.334 24.717 1.00 21.70 144 TYR B N 1
ATOM 1357 C CA . TYR B 1 62 ? 12.916 -3.828 23.674 1.00 21.75 144 TYR B CA 1
ATOM 1358 C C . TYR B 1 62 ? 13.438 -2.482 24.015 1.00 22.63 144 TYR B C 1
ATOM 1359 O O . TYR B 1 62 ? 12.797 -1.747 24.765 1.00 23.25 144 TYR B O 1
ATOM 1368 N N . SER B 1 63 ? 14.589 -2.133 23.438 1.00 23.79 145 SER B N 1
ATOM 1369 C CA . SER B 1 63 ? 15.103 -0.782 23.531 1.00 22.78 145 SER B CA 1
ATOM 1370 C C . SER B 1 63 ? 15.911 -0.441 22.326 1.00 23.69 145 SER B C 1
ATOM 1371 O O . SER B 1 63 ? 16.652 -1.272 21.822 1.00 23.85 145 SER B O 1
ATOM 1374 N N . LYS B 1 64 ? 15.803 0.801 21.875 1.00 28.28 146 LYS B N 1
ATOM 1375 C CA . LYS B 1 64 ? 16.654 1.272 20.804 1.00 30.22 146 LYS B CA 1
ATOM 1376 C C . LYS B 1 64 ? 17.330 2.539 21.275 1.00 28.99 146 LYS B C 1
ATOM 1377 O O . LYS B 1 64 ? 16.697 3.478 21.773 1.00 28.37 146 LYS B O 1
ATOM 1383 N N . VAL B 1 65 ? 18.622 2.557 21.065 1.00 27.71 147 VAL B N 1
ATOM 1384 C CA . VAL B 1 65 ? 19.440 3.640 21.491 1.00 31.36 147 VAL B CA 1
ATOM 1385 C C . VAL B 1 65 ? 20.220 4.180 20.271 1.00 32.52 147 VAL B C 1
ATOM 1386 O O . VAL B 1 65 ? 20.882 3.448 19.502 1.00 35.73 147 VAL B O 1
ATOM 1390 N N . GLN B 1 66 ? 20.048 5.464 20.049 1.00 34.33 148 GLN B N 1
ATOM 1391 C CA . GLN B 1 66 ? 20.747 6.160 18.965 1.00 37.14 148 GLN B CA 1
ATOM 1392 C C . GLN B 1 66 ? 22.056 6.706 19.540 1.00 38.90 148 GLN B C 1
ATOM 1393 O O . GLN B 1 66 ? 22.016 7.575 20.389 1.00 35.97 148 GLN B O 1
ATOM 1399 N N . LEU B 1 67 ? 23.185 6.166 19.092 1.00 40.90 149 LEU B N 1
ATOM 1400 C CA . LEU B 1 67 ? 24.526 6.608 19.516 1.00 41.26 149 LEU B CA 1
ATOM 1401 C C . LEU B 1 67 ? 24.966 7.643 18.514 1.00 44.85 149 LEU B C 1
ATOM 1402 O O . LEU B 1 67 ? 24.509 7.587 17.362 1.00 43.62 149 LEU B O 1
ATOM 1407 N N . GLY B 1 68 ? 25.812 8.599 18.931 1.00 45.30 150 GLY B N 1
ATOM 1408 C CA . GLY B 1 68 ? 26.161 9.740 18.071 1.00 49.36 150 GLY B CA 1
ATOM 1409 C C . GLY B 1 68 ? 27.569 10.282 18.246 1.00 52.93 150 GLY B C 1
ATOM 1410 O O . GLY B 1 68 ? 27.832 11.037 19.184 1.00 52.16 150 GLY B O 1
ATOM 1411 N N . ALA B 1 77 ? 39.153 0.657 25.637 1.00 107.38 159 ALA B N 1
ATOM 1412 C CA . ALA B 1 77 ? 38.799 0.933 24.248 1.00 105.84 159 ALA B CA 1
ATOM 1413 C C . ALA B 1 77 ? 37.665 1.962 24.141 1.00 104.58 159 ALA B C 1
ATOM 1414 O O . ALA B 1 77 ? 37.026 2.326 25.140 1.00 107.55 159 ALA B O 1
ATOM 1416 N N . SER B 1 78 ? 37.439 2.446 22.924 1.00 95.46 160 SER B N 1
ATOM 1417 C CA . SER B 1 78 ? 36.239 3.221 22.618 1.00 86.05 160 SER B CA 1
ATOM 1418 C C . SER B 1 78 ? 35.176 2.175 22.246 1.00 78.43 160 SER B C 1
ATOM 1419 O O . SER B 1 78 ? 35.169 1.649 21.132 1.00 79.82 160 SER B O 1
ATOM 1422 N N . THR B 1 79 ? 34.316 1.847 23.210 1.00 72.64 161 THR B N 1
ATOM 1423 C CA . THR B 1 79 ? 33.395 0.701 23.116 1.00 67.74 161 THR B CA 1
ATOM 1424 C C . THR B 1 79 ? 32.143 0.929 23.977 1.00 64.47 161 THR B C 1
ATOM 1425 O O . THR B 1 79 ? 32.213 0.971 25.210 1.00 65.44 161 THR B O 1
ATOM 1429 N N . ILE B 1 80 ? 30.995 1.038 23.316 1.00 58.69 162 ILE B N 1
ATOM 1430 C CA . ILE B 1 80 ? 29.731 1.322 23.974 1.00 52.51 162 ILE B CA 1
ATOM 1431 C C . ILE B 1 80 ? 28.983 0.034 24.274 1.00 47.75 162 ILE B C 1
ATOM 1432 O O . ILE B 1 80 ? 28.928 -0.856 23.448 1.00 51.05 162 ILE B O 1
ATOM 1437 N N . THR B 1 81 ? 28.396 -0.052 25.464 1.00 47.39 163 THR B N 1
ATOM 1438 C CA . THR B 1 81 ? 27.578 -1.200 25.859 1.00 48.16 163 THR B CA 1
ATOM 1439 C C . THR B 1 81 ? 26.156 -0.723 26.040 1.00 48.63 163 THR B C 1
ATOM 1440 O O . THR B 1 81 ? 25.945 0.341 26.631 1.00 47.72 163 THR B O 1
ATOM 1444 N N . HIS B 1 82 ? 25.200 -1.502 25.519 1.00 41.95 164 HIS B N 1
ATOM 1445 C CA . HIS B 1 82 ? 23.772 -1.209 25.652 1.00 40.11 164 HIS B CA 1
ATOM 1446 C C . HIS B 1 82 ? 23.084 -2.434 26.241 1.00 34.03 164 HIS B C 1
ATOM 1447 O O . HIS B 1 82 ? 23.254 -3.541 25.756 1.00 33.92 164 HIS B O 1
ATOM 1454 N N . GLY B 1 83 ? 22.342 -2.256 27.328 1.00 35.36 165 GLY B N 1
ATOM 1455 C CA . GLY B 1 83 ? 21.688 -3.418 27.927 1.00 34.75 165 GLY B CA 1
ATOM 1456 C C . GLY B 1 83 ? 20.373 -3.144 28.625 1.00 31.90 165 GLY B C 1
ATOM 1457 O O . GLY B 1 83 ? 20.036 -2.005 28.997 1.00 30.13 165 GLY B O 1
ATOM 1458 N N . LEU B 1 84 ? 19.624 -4.226 28.757 1.00 32.91 166 LEU B N 1
ATOM 1459 C CA . LEU B 1 84 ? 18.393 -4.252 29.483 1.00 36.38 166 LEU B CA 1
ATOM 1460 C C . LEU B 1 84 ? 18.656 -5.096 30.706 1.00 40.95 166 LEU B C 1
ATOM 1461 O O . LEU B 1 84 ? 19.135 -6.217 30.554 1.00 38.03 166 LEU B O 1
ATOM 1466 N N . TYR B 1 85 ? 18.333 -4.549 31.887 1.00 41.69 167 TYR B N 1
ATOM 1467 C CA . TYR B 1 85 ? 18.665 -5.162 33.189 1.00 44.23 167 TYR B CA 1
ATOM 1468 C C . TYR B 1 85 ? 17.441 -5.353 34.062 1.00 44.33 167 TYR B C 1
ATOM 1469 O O . TYR B 1 85 ? 16.680 -4.400 34.238 1.00 47.52 167 TYR B O 1
ATOM 1478 N N . LYS B 1 86 ? 17.258 -6.552 34.623 1.00 45.80 168 LYS B N 1
ATOM 1479 C CA . LYS B 1 86 ? 16.195 -6.810 35.618 1.00 45.87 168 LYS B CA 1
ATOM 1480 C C . LYS B 1 86 ? 16.626 -6.525 37.093 1.00 55.55 168 LYS B C 1
ATOM 1481 O O . LYS B 1 86 ? 17.784 -6.787 37.480 1.00 55.92 168 LYS B O 1
ATOM 1487 N N . ARG B 1 87 ? 15.696 -5.960 37.881 1.00 57.46 169 ARG B N 1
ATOM 1488 C CA . ARG B 1 87 ? 15.755 -5.945 39.359 1.00 54.91 169 ARG B CA 1
ATOM 1489 C C . ARG B 1 87 ? 14.554 -6.703 39.885 1.00 59.33 169 ARG B C 1
ATOM 1490 O O . ARG B 1 87 ? 13.491 -6.671 39.250 1.00 59.05 169 ARG B O 1
ATOM 1498 N N . THR B 1 88 ? 14.725 -7.389 41.024 1.00 62.14 170 THR B N 1
ATOM 1499 C CA . THR B 1 88 ? 13.636 -8.124 41.699 1.00 69.05 170 THR B CA 1
ATOM 1500 C C . THR B 1 88 ? 13.445 -7.650 43.151 1.00 71.93 170 THR B C 1
ATOM 1501 O O . THR B 1 88 ? 14.379 -7.138 43.768 1.00 70.12 170 THR B O 1
ATOM 1505 N N . TYR B 1 91 ? 17.737 -8.628 43.365 1.00 81.25 173 TYR B N 1
ATOM 1506 C CA . TYR B 1 91 ? 17.147 -9.692 44.172 1.00 76.99 173 TYR B CA 1
ATOM 1507 C C . TYR B 1 91 ? 17.416 -9.487 45.631 1.00 68.68 173 TYR B C 1
ATOM 1508 O O . TYR B 1 91 ? 16.581 -9.876 46.446 1.00 61.96 173 TYR B O 1
ATOM 1517 N N . PRO B 1 92 ? 18.546 -8.834 45.985 1.00 70.81 174 PRO B N 1
ATOM 1518 C CA . PRO B 1 92 ? 19.398 -7.736 45.454 1.00 69.19 174 PRO B CA 1
ATOM 1519 C C . PRO B 1 92 ? 20.161 -7.820 44.113 1.00 66.05 174 PRO B C 1
ATOM 1520 O O . PRO B 1 92 ? 20.323 -8.882 43.510 1.00 60.71 174 PRO B O 1
ATOM 1524 N N . GLU B 1 93 ? 20.657 -6.645 43.720 1.00 61.77 175 GLU B N 1
ATOM 1525 C CA . GLU B 1 93 ? 21.449 -6.404 42.504 1.00 57.13 175 GLU B CA 1
ATOM 1526 C C . GLU B 1 93 ? 20.678 -6.477 41.167 1.00 49.59 175 GLU B C 1
ATOM 1527 O O . GLU B 1 93 ? 19.460 -6.618 41.148 1.00 45.51 175 GLU B O 1
ATOM 1533 N N . GLU B 1 94 ? 21.414 -6.315 40.070 1.00 53.11 176 GLU B N 1
ATOM 1534 C CA . GLU B 1 94 ? 20.877 -6.213 38.702 1.00 50.74 176 GLU B CA 1
ATOM 1535 C C . GLU B 1 94 ? 21.324 -7.415 37.842 1.00 55.10 176 GLU B C 1
ATOM 1536 O O . GLU B 1 94 ? 22.524 -7.635 37.625 1.00 56.44 176 GLU B O 1
ATOM 1542 N N . LEU B 1 95 ? 20.346 -8.177 37.365 1.00 49.50 177 LEU B N 1
ATOM 1543 C CA . LEU B 1 95 ? 20.554 -9.311 36.475 1.00 49.35 177 LEU B CA 1
ATOM 1544 C C . LEU B 1 95 ? 20.544 -8.819 35.029 1.00 51.97 177 LEU B C 1
ATOM 1545 O O . LEU B 1 95 ? 19.566 -8.193 34.606 1.00 54.71 177 LEU B O 1
ATOM 1550 N N . GLU B 1 96 ? 21.633 -9.049 34.292 1.00 49.20 178 GLU B N 1
ATOM 1551 C CA . GLU B 1 96 ? 21.697 -8.690 32.869 1.00 53.54 178 GLU B CA 1
ATOM 1552 C C . GLU B 1 96 ? 20.598 -9.468 32.149 1.00 48.81 178 GLU B C 1
ATOM 1553 O O . GLU B 1 96 ? 20.476 -10.673 32.331 1.00 54.08 178 GLU B O 1
ATOM 1559 N N . LEU B 1 97 ? 19.743 -8.794 31.388 1.00 42.07 179 LEU B N 1
ATOM 1560 C CA . LEU B 1 97 ? 18.796 -9.552 30.550 1.00 42.26 179 LEU B CA 1
ATOM 1561 C C . LEU B 1 97 ? 19.273 -9.651 29.113 1.00 37.99 179 LEU B C 1
ATOM 1562 O O . LEU B 1 97 ? 19.369 -10.765 28.561 1.00 36.84 179 LEU B O 1
ATOM 1567 N N . LEU B 1 98 ? 19.537 -8.503 28.500 1.00 34.74 180 LEU B N 1
ATOM 1568 C CA . LEU B 1 98 ? 19.918 -8.501 27.083 1.00 36.36 180 LEU B CA 1
ATOM 1569 C C . LEU B 1 98 ? 20.875 -7.366 26.913 1.00 37.15 180 LEU B C 1
ATOM 1570 O O . LEU B 1 98 ? 20.642 -6.271 27.422 1.00 37.86 180 LEU B O 1
ATOM 1575 N N . VAL B 1 99 ? 21.972 -7.634 26.221 1.00 41.15 181 VAL B N 1
ATOM 1576 C CA . VAL B 1 99 ? 23.080 -6.696 26.094 1.00 37.52 181 VAL B CA 1
ATOM 1577 C C . VAL B 1 99 ? 23.800 -6.800 24.744 1.00 36.31 181 VAL B C 1
ATOM 1578 O O . VAL B 1 99 ? 23.937 -7.870 24.200 1.00 33.78 181 VAL B O 1
ATOM 1582 N N . SER B 1 100 ? 24.288 -5.678 24.240 1.00 40.66 182 SER B N 1
ATOM 1583 C CA . SER B 1 100 ? 25.139 -5.650 23.063 1.00 43.40 182 SER B CA 1
ATOM 1584 C C . SER B 1 100 ? 26.378 -4.795 23.318 1.00 45.46 182 SER B C 1
ATOM 1585 O O . SER B 1 100 ? 26.320 -3.836 24.083 1.00 41.08 182 SER B O 1
ATOM 1588 N N . GLN B 1 101 ? 27.478 -5.110 22.634 1.00 46.90 183 GLN B N 1
ATOM 1589 C CA . GLN B 1 101 ? 28.610 -4.195 22.571 1.00 44.22 183 GLN B CA 1
ATOM 1590 C C . GLN B 1 101 ? 28.849 -3.801 21.132 1.00 46.21 183 GLN B C 1
ATOM 1591 O O . GLN B 1 101 ? 28.746 -4.619 20.220 1.00 46.49 183 GLN B O 1
ATOM 1597 N N . GLN B 1 102 ? 29.164 -2.533 20.943 1.00 51.32 184 GLN B N 1
ATOM 1598 C CA . GLN B 1 102 ? 29.534 -2.024 19.643 1.00 62.68 184 GLN B CA 1
ATOM 1599 C C . GLN B 1 102 ? 30.731 -1.105 19.810 1.00 59.55 184 GLN B C 1
ATOM 1600 O O . GLN B 1 102 ? 30.920 -0.566 20.875 1.00 62.61 184 GLN B O 1
ATOM 1606 N N . SER B 1 103 ? 31.545 -0.945 18.768 1.00 61.65 185 SER B N 1
ATOM 1607 C CA . SER B 1 103 ? 32.561 0.115 18.742 1.00 61.17 185 SER B CA 1
ATOM 1608 C C . SER B 1 103 ? 32.496 0.943 17.452 1.00 66.45 185 SER B C 1
ATOM 1609 O O . SER B 1 103 ? 33.188 0.651 16.486 1.00 73.73 185 SER B O 1
ATOM 1612 N N . PRO B 1 104 ? 31.626 1.963 17.423 1.00 74.80 186 PRO B N 1
ATOM 1613 C CA . PRO B 1 104 ? 31.672 3.003 16.375 1.00 77.73 186 PRO B CA 1
ATOM 1614 C C . PRO B 1 104 ? 32.897 3.920 16.473 1.00 70.55 186 PRO B C 1
ATOM 1615 O O . PRO B 1 104 ? 33.974 3.546 16.017 1.00 67.94 186 PRO B O 1
ATOM 1619 N N . ASN B 1 114 ? 31.898 12.979 13.391 1.00 78.51 196 ASN B N 1
ATOM 1620 C CA . ASN B 1 114 ? 30.578 13.167 12.794 1.00 80.96 196 ASN B CA 1
ATOM 1621 C C . ASN B 1 114 ? 29.725 11.888 12.772 1.00 71.88 196 ASN B C 1
ATOM 1622 O O . ASN B 1 114 ? 28.791 11.800 11.984 1.00 79.86 196 ASN B O 1
ATOM 1627 N N . TRP B 1 115 ? 30.025 10.904 13.618 1.00 61.92 197 TRP B N 1
ATOM 1628 C CA . TRP B 1 115 ? 29.440 9.552 13.457 1.00 59.22 197 TRP B CA 1
ATOM 1629 C C . TRP B 1 115 ? 28.081 9.326 14.146 1.00 56.28 197 TRP B C 1
ATOM 1630 O O . TRP B 1 115 ? 27.694 10.067 15.082 1.00 56.12 197 TRP B O 1
ATOM 1641 N N . PHE B 1 116 ? 27.389 8.287 13.649 1.00 51.75 198 PHE B N 1
ATOM 1642 C CA . PHE B 1 116 ? 26.110 7.781 14.166 1.00 44.63 198 PHE B CA 1
ATOM 1643 C C . PHE B 1 116 ? 26.054 6.272 14.066 1.00 46.16 198 PHE B C 1
ATOM 1644 O O . PHE B 1 116 ? 26.591 5.694 13.122 1.00 46.64 198 PHE B O 1
ATOM 1652 N N . ASP B 1 117 ? 25.436 5.634 15.062 1.00 43.84 199 ASP B N 1
ATOM 1653 C CA . ASP B 1 117 ? 25.029 4.245 14.969 1.00 41.29 199 ASP B CA 1
ATOM 1654 C C . ASP B 1 117 ? 23.825 4.039 15.872 1.00 39.77 199 ASP B C 1
ATOM 1655 O O . ASP B 1 117 ? 23.460 4.926 16.664 1.00 36.57 199 ASP B O 1
ATOM 1660 N N . SER B 1 118 ? 23.196 2.880 15.719 1.00 35.64 200 SER B N 1
ATOM 1661 C CA . SER B 1 118 ? 21.981 2.577 16.437 1.00 35.46 200 SER B CA 1
ATOM 1662 C C . SER B 1 118 ? 22.058 1.150 16.978 1.00 33.37 200 SER B C 1
ATOM 1663 O O . SER B 1 118 ? 22.592 0.255 16.319 1.00 32.46 200 SER B O 1
ATOM 1666 N N . SER B 1 119 ? 21.556 0.959 18.195 1.00 29.25 201 SER B N 1
ATOM 1667 C CA . SER B 1 119 ? 21.616 -0.336 18.849 1.00 28.53 201 SER B CA 1
ATOM 1668 C C . SER B 1 119 ? 20.215 -0.712 19.273 1.00 28.81 201 SER B C 1
ATOM 1669 O O . SER B 1 119 ? 19.569 0.043 20.039 1.00 24.69 201 SER B O 1
ATOM 1672 N N . PHE B 1 120 ? 19.804 -1.901 18.835 1.00 26.97 202 PHE B N 1
ATOM 1673 C CA . PHE B 1 120 ? 18.494 -2.423 19.132 1.00 30.67 202 PHE B CA 1
ATOM 1674 C C . PHE B 1 120 ? 18.603 -3.775 19.841 1.00 28.15 202 PHE B C 1
ATOM 1675 O O . PHE B 1 120 ? 19.329 -4.650 19.396 1.00 27.48 202 PHE B O 1
ATOM 1683 N N . LEU B 1 121 ? 17.829 -3.936 20.909 1.00 28.42 203 LEU B N 1
ATOM 1684 C CA . LEU B 1 121 ? 17.670 -5.225 21.600 1.00 30.45 203 LEU B CA 1
ATOM 1685 C C . LEU B 1 121 ? 16.208 -5.528 21.864 1.00 30.49 203 LEU B C 1
ATOM 1686 O O . LEU B 1 121 ? 15.441 -4.628 22.208 1.00 31.45 203 LEU B O 1
ATOM 1691 N N . GLY B 1 122 ? 15.839 -6.792 21.733 1.00 30.37 204 GLY B N 1
ATOM 1692 C CA . GLY B 1 122 ? 14.490 -7.254 22.072 1.00 27.27 204 GLY B CA 1
ATOM 1693 C C . GLY B 1 122 ? 14.587 -8.716 22.466 1.00 28.37 204 GLY B C 1
ATOM 1694 O O . GLY B 1 122 ? 15.536 -9.366 22.089 1.00 29.90 204 GLY B O 1
ATOM 1695 N N . GLY B 1 123 ? 13.639 -9.219 23.262 1.00 29.27 205 GLY B N 1
ATOM 1696 C CA . GLY B 1 123 ? 13.510 -10.688 23.522 1.00 31.13 205 GLY B CA 1
ATOM 1697 C C . GLY B 1 123 ? 12.471 -10.977 24.607 1.00 26.91 205 GLY B C 1
ATOM 1698 O O . GLY B 1 123 ? 12.086 -10.071 25.319 1.00 30.16 205 GLY B O 1
ATOM 1699 N N . VAL B 1 124 ? 11.981 -12.204 24.704 1.00 27.61 206 VAL B N 1
ATOM 1700 C CA . VAL B 1 124 ? 10.919 -12.542 25.676 1.00 29.42 206 VAL B CA 1
ATOM 1701 C C . VAL B 1 124 ? 11.581 -12.971 27.001 1.00 35.60 206 VAL B C 1
ATOM 1702 O O . VAL B 1 124 ? 12.508 -13.810 27.012 1.00 38.11 206 VAL B O 1
ATOM 1706 N N . VAL B 1 125 ? 11.151 -12.340 28.091 1.00 41.82 207 VAL B N 1
ATOM 1707 C CA . VAL B 1 125 ? 11.583 -12.669 29.452 1.00 44.45 207 VAL B CA 1
ATOM 1708 C C . VAL B 1 125 ? 10.400 -12.737 30.393 1.00 46.23 207 VAL B C 1
ATOM 1709 O O . VAL B 1 125 ? 9.405 -12.015 30.212 1.00 42.68 207 VAL B O 1
ATOM 1713 N N . HIS B 1 126 ? 10.538 -13.598 31.405 1.00 46.96 208 HIS B N 1
ATOM 1714 C CA . HIS B 1 126 ? 9.525 -13.780 32.435 1.00 45.12 208 HIS B CA 1
ATOM 1715 C C . HIS B 1 126 ? 9.669 -12.738 33.500 1.00 40.47 208 HIS B C 1
ATOM 1716 O O . HIS B 1 126 ? 10.762 -12.494 34.006 1.00 36.43 208 HIS B O 1
ATOM 1723 N N . LEU B 1 127 ? 8.563 -12.115 33.872 1.00 41.33 209 LEU B N 1
ATOM 1724 C CA . LEU B 1 127 ? 8.650 -11.105 34.913 1.00 42.22 209 LEU B CA 1
ATOM 1725 C C . LEU B 1 127 ? 7.531 -11.283 35.932 1.00 42.41 209 LEU B C 1
ATOM 1726 O O . LEU B 1 127 ? 6.389 -11.608 35.578 1.00 42.32 209 LEU B O 1
ATOM 1731 N N . GLU B 1 128 ? 7.894 -11.111 37.197 1.00 44.47 210 GLU B N 1
ATOM 1732 C CA . GLU B 1 128 ? 6.950 -11.199 38.332 1.00 45.84 210 GLU B CA 1
ATOM 1733 C C . GLU B 1 128 ? 6.428 -9.810 38.654 1.00 41.62 210 GLU B C 1
ATOM 1734 O O . GLU B 1 128 ? 7.142 -8.815 38.502 1.00 41.99 210 GLU B O 1
ATOM 1740 N N . ALA B 1 129 ? 5.195 -9.746 39.142 1.00 46.81 211 ALA B N 1
ATOM 1741 C CA . ALA B 1 129 ? 4.656 -8.494 39.688 1.00 45.56 211 ALA B CA 1
ATOM 1742 C C . ALA B 1 129 ? 5.659 -7.992 40.681 1.00 41.39 211 ALA B C 1
ATOM 1743 O O . ALA B 1 129 ? 6.041 -8.718 41.570 1.00 44.27 211 ALA B O 1
ATOM 1745 N N . GLY B 1 130 ? 6.111 -6.762 40.506 1.00 43.53 212 GLY B N 1
ATOM 1746 C CA . GLY B 1 130 ? 7.145 -6.212 41.358 1.00 43.66 212 GLY B CA 1
ATOM 1747 C C . GLY B 1 130 ? 8.503 -6.059 40.699 1.00 41.86 212 GLY B C 1
ATOM 1748 O O . GLY B 1 130 ? 9.277 -5.211 41.104 1.00 40.75 212 GLY B O 1
ATOM 1749 N N . GLU B 1 131 ? 8.807 -6.863 39.688 1.00 43.00 213 GLU B N 1
ATOM 1750 C CA . GLU B 1 131 ? 10.113 -6.758 39.028 1.00 46.14 213 GLU B CA 1
ATOM 1751 C C . GLU B 1 131 ? 10.181 -5.509 38.189 1.00 43.40 213 GLU B C 1
ATOM 1752 O O . GLU B 1 131 ? 9.162 -4.965 37.784 1.00 45.60 213 GLU B O 1
ATOM 1758 N N . GLU B 1 132 ? 11.394 -5.030 38.002 1.00 42.38 214 GLU B N 1
ATOM 1759 C CA . GLU B 1 132 ? 11.654 -3.820 37.264 1.00 44.24 214 GLU B CA 1
ATOM 1760 C C . GLU B 1 132 ? 12.640 -4.095 36.130 1.00 45.47 214 GLU B C 1
ATOM 1761 O O . GLU B 1 132 ? 13.460 -5.013 36.241 1.00 39.19 214 GLU B O 1
ATOM 1767 N N . VAL B 1 133 ? 12.539 -3.322 35.043 1.00 40.12 215 VAL B N 1
ATOM 1768 C CA . VAL B 1 133 ? 13.479 -3.404 33.962 1.00 34.43 215 VAL B CA 1
ATOM 1769 C C . VAL B 1 133 ? 14.005 -2.042 33.666 1.00 37.35 215 VAL B C 1
ATOM 1770 O O . VAL B 1 133 ? 13.217 -1.080 33.544 1.00 37.54 215 VAL B O 1
ATOM 1774 N N . VAL B 1 134 ? 15.333 -1.934 33.554 1.00 33.74 216 VAL B N 1
ATOM 1775 C CA . VAL B 1 134 ? 15.945 -0.640 33.218 1.00 35.09 216 VAL B CA 1
ATOM 1776 C C . VAL B 1 134 ? 16.949 -0.765 32.079 1.00 32.46 216 VAL B C 1
ATOM 1777 O O . VAL B 1 134 ? 17.271 -1.842 31.680 1.00 32.39 216 VAL B O 1
ATOM 1781 N N . VAL B 1 135 ? 17.393 0.370 31.558 1.00 36.40 217 VAL B N 1
ATOM 1782 C CA . VAL B 1 135 ? 18.283 0.439 30.402 1.00 36.81 217 VAL B CA 1
ATOM 1783 C C . VAL B 1 135 ? 19.533 1.203 30.794 1.00 33.73 217 VAL B C 1
ATOM 1784 O O . VAL B 1 135 ? 19.403 2.221 31.377 1.00 35.73 217 VAL B O 1
ATOM 1788 N N . ARG B 1 136 ? 20.718 0.745 30.400 1.00 38.30 218 ARG B N 1
ATOM 1789 C CA . ARG B 1 136 ? 21.964 1.509 30.601 1.00 41.99 218 ARG B CA 1
ATOM 1790 C C . ARG B 1 136 ? 22.783 1.517 29.338 1.00 38.66 218 ARG B C 1
ATOM 1791 O O . ARG B 1 136 ? 22.787 0.543 28.619 1.00 36.28 218 ARG B O 1
ATOM 1799 N N . VAL B 1 137 ? 23.509 2.610 29.110 1.00 42.67 219 VAL B N 1
ATOM 1800 C CA . VAL B 1 137 ? 24.558 2.650 28.095 1.00 49.53 219 VAL B CA 1
ATOM 1801 C C . VAL B 1 137 ? 25.867 3.282 28.657 1.00 52.43 219 VAL B C 1
ATOM 1802 O O . VAL B 1 137 ? 25.830 4.304 29.345 1.00 50.95 219 VAL B O 1
ATOM 1806 N N . LEU B 1 138 ? 27.003 2.664 28.340 1.00 59.47 220 LEU B N 1
ATOM 1807 C CA . LEU B 1 138 ? 28.334 3.113 28.809 1.00 68.52 220 LEU B CA 1
ATOM 1808 C C . LEU B 1 138 ? 28.957 4.078 27.851 1.00 70.73 220 LEU B C 1
ATOM 1809 O O . LEU B 1 138 ? 28.904 3.856 26.651 1.00 75.16 220 LEU B O 1
ATOM 1814 N N . ASP B 1 139 ? 29.641 5.085 28.399 1.00 76.87 221 ASP B N 1
ATOM 1815 C CA . ASP B 1 139 ? 29.872 6.371 27.731 1.00 72.95 221 ASP B CA 1
ATOM 1816 C C . ASP B 1 139 ? 28.459 6.920 27.466 1.00 63.94 221 ASP B C 1
ATOM 1817 O O . ASP B 1 139 ? 27.990 6.900 26.341 1.00 61.72 221 ASP B O 1
ATOM 1822 N N . GLU B 1 140 ? 27.774 7.363 28.521 1.00 55.64 222 GLU B N 1
ATOM 1823 C CA . GLU B 1 140 ? 26.379 7.840 28.439 1.00 52.09 222 GLU B CA 1
ATOM 1824 C C . GLU B 1 140 ? 26.280 9.235 27.772 1.00 48.03 222 GLU B C 1
ATOM 1825 O O . GLU B 1 140 ? 27.304 9.916 27.531 1.00 42.04 222 GLU B O 1
ATOM 1831 N N . GLY B 1 148 ? 19.685 11.604 23.484 1.00 59.94 230 GLY B N 1
ATOM 1832 C CA . GLY B 1 148 ? 18.891 10.567 22.837 1.00 67.19 230 GLY B CA 1
ATOM 1833 C C . GLY B 1 148 ? 17.399 10.886 22.798 1.00 68.31 230 GLY B C 1
ATOM 1834 O O . GLY B 1 148 ? 16.729 10.923 23.834 1.00 65.56 230 GLY B O 1
ATOM 1835 N N . THR B 1 149 ? 16.881 11.121 21.591 1.00 66.69 231 THR B N 1
ATOM 1836 C CA . THR B 1 149 ? 15.459 11.473 21.386 1.00 59.54 231 THR B CA 1
ATOM 1837 C C . THR B 1 149 ? 14.747 10.438 20.540 1.00 55.99 231 THR B C 1
ATOM 1838 O O . THR B 1 149 ? 13.560 10.161 20.765 1.00 55.13 231 THR B O 1
ATOM 1842 N N . ARG B 1 150 ? 15.492 9.918 19.555 1.00 55.63 232 ARG B N 1
ATOM 1843 C CA . ARG B 1 150 ? 15.174 8.691 18.795 1.00 57.92 232 ARG B CA 1
ATOM 1844 C C . ARG B 1 150 ? 15.668 7.454 19.569 1.00 48.10 232 ARG B C 1
ATOM 1845 O O . ARG B 1 150 ? 16.253 6.521 18.982 1.00 45.36 232 ARG B O 1
ATOM 1853 N N . SER B 1 151 ? 15.516 7.488 20.896 1.00 36.32 233 SER B N 1
ATOM 1854 C CA . SER B 1 151 ? 15.867 6.340 21.702 1.00 34.07 233 SER B CA 1
ATOM 1855 C C . SER B 1 151 ? 14.602 5.998 22.471 1.00 27.62 233 SER B C 1
ATOM 1856 O O . SER B 1 151 ? 13.784 6.849 22.797 1.00 25.94 233 SER B O 1
ATOM 1859 N N . TYR B 1 152 ? 14.377 4.731 22.680 1.00 24.46 234 TYR B N 1
ATOM 1860 C CA . TYR B 1 152 ? 13.138 4.345 23.265 1.00 23.53 234 TYR B CA 1
ATOM 1861 C C . TYR B 1 152 ? 13.262 3.042 23.962 1.00 22.90 234 TYR B C 1
ATOM 1862 O O . TYR B 1 152 ? 14.290 2.348 23.809 1.00 21.94 234 TYR B O 1
ATOM 1871 N N . PHE B 1 153 ? 12.219 2.726 24.743 1.00 22.72 235 PHE B N 1
ATOM 1872 C CA . PHE B 1 153 ? 12.211 1.579 25.580 1.00 22.72 235 PHE B CA 1
ATOM 1873 C C . PHE B 1 153 ? 10.788 1.138 25.827 1.00 23.12 235 PHE B C 1
ATOM 1874 O O . PHE B 1 153 ? 9.919 1.951 26.141 1.00 23.67 235 PHE B O 1
ATOM 1882 N N . GLY B 1 154 ? 10.520 -0.149 25.629 1.00 22.52 236 GLY B N 1
ATOM 1883 C CA . GLY B 1 154 ? 9.163 -0.608 25.699 1.00 24.42 236 GLY B CA 1
ATOM 1884 C C . GLY B 1 154 ? 8.977 -2.094 25.922 1.00 24.52 236 GLY B C 1
ATOM 1885 O O . GLY B 1 154 ? 9.903 -2.822 26.012 1.00 23.84 236 GLY B O 1
ATOM 1886 N N . ALA B 1 155 ? 7.724 -2.517 26.007 1.00 25.21 237 ALA B N 1
ATOM 1887 C CA . ALA B 1 155 ? 7.430 -3.854 26.384 1.00 24.92 237 ALA B CA 1
ATOM 1888 C C . ALA B 1 155 ? 6.007 -4.150 26.069 1.00 25.34 237 ALA B C 1
ATOM 1889 O O . ALA B 1 155 ? 5.172 -3.270 26.051 1.00 30.47 237 ALA B O 1
ATOM 1891 N N . PHE B 1 156 ? 5.724 -5.402 25.796 1.00 25.34 238 PHE B N 1
ATOM 1892 C CA . PHE B 1 156 ? 4.375 -5.868 25.839 1.00 23.47 238 PHE B CA 1
ATOM 1893 C C . PHE B 1 156 ? 4.331 -7.330 26.175 1.00 27.62 238 PHE B C 1
ATOM 1894 O O . PHE B 1 156 ? 5.321 -8.077 25.939 1.00 26.16 238 PHE B O 1
ATOM 1902 N N . MET B 1 157 ? 3.158 -7.734 26.675 1.00 25.41 239 MET B N 1
ATOM 1903 C CA . MET B 1 157 ? 2.979 -9.028 27.202 1.00 28.62 239 MET B CA 1
ATOM 1904 C C . MET B 1 157 ? 2.589 -9.910 26.046 1.00 30.04 239 MET B C 1
ATOM 1905 O O . MET B 1 157 ? 1.853 -9.541 25.125 1.00 30.43 239 MET B O 1
ATOM 1910 N N . VAL B 1 158 ? 3.143 -11.092 26.117 1.00 33.16 240 VAL B N 1
ATOM 1911 C CA . VAL B 1 158 ? 3.200 -11.996 25.030 1.00 39.22 240 VAL B CA 1
ATOM 1912 C C . VAL B 1 158 ? 2.430 -13.211 25.543 1.00 41.49 240 VAL B C 1
ATOM 1913 O O . VAL B 1 158 ? 2.442 -13.471 26.739 1.00 41.83 240 VAL B O 1
ATOM 1918 N N . ASN C 1 11 ? 0.836 -17.112 22.580 1.00 45.03 93 ASN C N 1
ATOM 1919 C CA . ASN C 1 11 ? 0.930 -17.961 23.858 1.00 42.27 93 ASN C CA 1
ATOM 1920 C C . ASN C 1 11 ? 2.116 -18.976 23.878 1.00 39.14 93 ASN C C 1
ATOM 1921 O O . ASN C 1 11 ? 2.958 -18.908 24.769 1.00 37.34 93 ASN C O 1
ATOM 1926 N N . PRO C 1 12 ? 2.176 -19.922 22.921 1.00 35.95 94 PRO C N 1
ATOM 1927 C CA . PRO C 1 12 ? 3.483 -20.585 22.688 1.00 38.67 94 PRO C CA 1
ATOM 1928 C C . PRO C 1 12 ? 4.649 -19.611 22.543 1.00 38.44 94 PRO C C 1
ATOM 1929 O O . PRO C 1 12 ? 4.513 -18.578 21.898 1.00 44.27 94 PRO C O 1
ATOM 1933 N N . ALA C 1 13 ? 5.769 -19.914 23.170 1.00 38.75 95 ALA C N 1
ATOM 1934 C CA . ALA C 1 13 ? 6.905 -19.005 23.194 1.00 38.49 95 ALA C CA 1
ATOM 1935 C C . ALA C 1 13 ? 8.189 -19.692 23.638 1.00 37.47 95 ALA C C 1
ATOM 1936 O O . ALA C 1 13 ? 8.156 -20.763 24.241 1.00 36.40 95 ALA C O 1
ATOM 1938 N N . ALA C 1 14 ? 9.310 -19.013 23.392 1.00 35.25 96 ALA C N 1
ATOM 1939 C CA . ALA C 1 14 ? 10.626 -19.565 23.665 1.00 34.35 96 ALA C CA 1
ATOM 1940 C C . ALA C 1 14 ? 11.627 -18.437 23.595 1.00 37.14 96 ALA C C 1
ATOM 1941 O O . ALA C 1 14 ? 11.495 -17.575 22.750 1.00 38.49 96 ALA C O 1
ATOM 1943 N N . HIS C 1 15 ? 12.532 -18.374 24.571 1.00 38.51 97 HIS C N 1
ATOM 1944 C CA . HIS C 1 15 ? 13.759 -17.597 24.498 1.00 36.66 97 HIS C CA 1
ATOM 1945 C C . HIS C 1 15 ? 14.888 -18.630 24.722 1.00 42.52 97 HIS C C 1
ATOM 1946 O O . HIS C 1 15 ? 14.689 -19.613 25.455 1.00 46.71 97 HIS C O 1
ATOM 1953 N N . LEU C 1 16 ? 16.028 -18.452 24.055 1.00 41.33 98 LEU C N 1
ATOM 1954 C CA . LEU C 1 16 ? 17.134 -19.433 24.085 1.00 40.27 98 LEU C CA 1
ATOM 1955 C C . LEU C 1 16 ? 18.435 -18.726 23.980 1.00 41.58 98 LEU C C 1
ATOM 1956 O O . LEU C 1 16 ? 18.576 -17.794 23.178 1.00 43.30 98 LEU C O 1
ATOM 1961 N N . THR C 1 17 ? 19.408 -19.172 24.756 1.00 45.18 99 THR C N 1
ATOM 1962 C CA . THR C 1 17 ? 20.595 -18.361 24.964 1.00 49.66 99 THR C CA 1
ATOM 1963 C C . THR C 1 17 ? 21.900 -19.073 24.559 1.00 52.46 99 THR C C 1
ATOM 1964 O O . THR C 1 17 ? 21.913 -20.293 24.287 1.00 51.80 99 THR C O 1
ATOM 1968 N N . GLY C 1 18 ? 22.974 -18.279 24.491 1.00 58.37 100 GLY C N 1
ATOM 1969 C CA . GLY C 1 18 ? 24.269 -18.678 23.913 1.00 58.92 100 GLY C CA 1
ATOM 1970 C C . GLY C 1 18 ? 24.972 -19.742 24.726 1.00 57.02 100 GLY C C 1
ATOM 1971 O O . GLY C 1 18 ? 24.884 -20.915 24.378 1.00 58.28 100 GLY C O 1
ATOM 1972 N N . GLY C 1 28 ? 26.944 -26.671 10.066 1.00 58.18 110 GLY C N 1
ATOM 1973 C CA . GLY C 1 28 ? 25.834 -26.940 10.979 1.00 58.31 110 GLY C CA 1
ATOM 1974 C C . GLY C 1 28 ? 25.286 -25.668 11.615 1.00 61.02 110 GLY C C 1
ATOM 1975 O O . GLY C 1 28 ? 25.950 -24.637 11.616 1.00 63.95 110 GLY C O 1
ATOM 1976 N N . PRO C 1 29 ? 24.052 -25.718 12.144 1.00 63.00 111 PRO C N 1
ATOM 1977 C CA . PRO C 1 29 ? 23.489 -24.534 12.789 1.00 56.88 111 PRO C CA 1
ATOM 1978 C C . PRO C 1 29 ? 24.030 -24.287 14.166 1.00 56.94 111 PRO C C 1
ATOM 1979 O O . PRO C 1 29 ? 24.617 -25.192 14.774 1.00 59.67 111 PRO C O 1
ATOM 1983 N N . LEU C 1 30 ? 23.794 -23.077 14.670 1.00 54.33 112 LEU C N 1
ATOM 1984 C CA . LEU C 1 30 ? 24.105 -22.746 16.061 1.00 49.69 112 LEU C CA 1
ATOM 1985 C C . LEU C 1 30 ? 23.275 -23.546 17.071 1.00 51.25 112 LEU C C 1
ATOM 1986 O O . LEU C 1 30 ? 22.239 -24.143 16.750 1.00 44.02 112 LEU C O 1
ATOM 1991 N N . LEU C 1 31 ? 23.776 -23.560 18.302 1.00 50.04 113 LEU C N 1
ATOM 1992 C CA . LEU C 1 31 ? 23.212 -24.374 19.337 1.00 51.95 113 LEU C CA 1
ATOM 1993 C C . LEU C 1 31 ? 23.044 -23.478 20.528 1.00 47.71 113 LEU C C 1
ATOM 1994 O O . LEU C 1 31 ? 23.779 -22.490 20.687 1.00 49.33 113 LEU C O 1
ATOM 1999 N N . TRP C 1 32 ? 22.062 -23.831 21.355 1.00 47.76 114 TRP C N 1
ATOM 2000 C CA . TRP C 1 32 ? 21.586 -22.947 22.436 1.00 46.77 114 TRP C CA 1
ATOM 2001 C C . TRP C 1 32 ? 21.142 -23.702 23.690 1.00 41.88 114 TRP C C 1
ATOM 2002 O O . TRP C 1 32 ? 20.593 -24.791 23.601 1.00 39.74 114 TRP C O 1
ATOM 2013 N N . GLU C 1 33 ? 21.284 -23.042 24.830 1.00 45.48 115 GLU C N 1
ATOM 2014 C CA . GLU C 1 33 ? 20.659 -23.480 26.055 1.00 51.75 115 GLU C CA 1
ATOM 2015 C C . GLU C 1 33 ? 19.138 -23.324 26.083 1.00 54.54 115 GLU C C 1
ATOM 2016 O O . GLU C 1 33 ? 18.647 -22.214 25.945 1.00 55.42 115 GLU C O 1
ATOM 2022 N N . THR C 1 34 ? 18.402 -24.415 26.302 1.00 51.40 116 THR C N 1
ATOM 2023 C CA . THR C 1 34 ? 16.947 -24.334 26.368 1.00 54.64 116 THR C CA 1
ATOM 2024 C C . THR C 1 34 ? 16.351 -24.280 27.812 1.00 61.87 116 THR C C 1
ATOM 2025 O O . THR C 1 34 ? 15.123 -24.253 27.981 1.00 65.77 116 THR C O 1
ATOM 2029 N N . GLN C 1 35 ? 17.226 -24.247 28.823 1.00 69.32 117 GLN C N 1
ATOM 2030 C CA . GLN C 1 35 ? 16.904 -24.071 30.269 1.00 71.83 117 GLN C CA 1
ATOM 2031 C C . GLN C 1 35 ? 18.280 -24.015 30.907 1.00 75.53 117 GLN C C 1
ATOM 2032 O O . GLN C 1 35 ? 19.125 -24.792 30.477 1.00 87.82 117 GLN C O 1
ATOM 2038 N N . LEU C 1 36 ? 18.587 -23.200 31.914 1.00 70.11 118 LEU C N 1
ATOM 2039 C CA . LEU C 1 36 ? 17.789 -22.170 32.557 1.00 70.97 118 LEU C CA 1
ATOM 2040 C C . LEU C 1 36 ? 18.962 -21.174 32.733 1.00 67.32 118 LEU C C 1
ATOM 2041 O O . LEU C 1 36 ? 20.064 -21.519 32.317 1.00 66.97 118 LEU C O 1
ATOM 2046 N N . GLY C 1 37 ? 18.807 -19.961 33.266 1.00 68.29 119 GLY C N 1
ATOM 2047 C CA . GLY C 1 37 ? 17.563 -19.414 33.811 1.00 69.54 119 GLY C CA 1
ATOM 2048 C C . GLY C 1 37 ? 16.656 -18.766 32.792 1.00 64.40 119 GLY C C 1
ATOM 2049 O O . GLY C 1 37 ? 15.481 -19.154 32.650 1.00 56.51 119 GLY C O 1
ATOM 2050 N N . LEU C 1 38 ? 17.215 -17.793 32.070 1.00 64.43 120 LEU C N 1
ATOM 2051 C CA . LEU C 1 38 ? 16.443 -17.004 31.110 1.00 56.99 120 LEU C CA 1
ATOM 2052 C C . LEU C 1 38 ? 15.906 -17.865 29.959 1.00 55.57 120 LEU C C 1
ATOM 2053 O O . LEU C 1 38 ? 14.885 -17.528 29.362 1.00 59.66 120 LEU C O 1
ATOM 2058 N N . ALA C 1 39 ? 16.558 -18.991 29.670 1.00 52.12 121 ALA C N 1
ATOM 2059 C CA . ALA C 1 39 ? 16.080 -19.870 28.606 1.00 49.17 121 ALA C CA 1
ATOM 2060 C C . ALA C 1 39 ? 14.825 -20.661 28.993 1.00 46.76 121 ALA C C 1
ATOM 2061 O O . ALA C 1 39 ? 14.745 -21.196 30.097 1.00 49.82 121 ALA C O 1
ATOM 2063 N N . PHE C 1 40 ? 13.842 -20.733 28.088 1.00 39.82 122 PHE C N 1
ATOM 2064 C CA . PHE C 1 40 ? 12.654 -21.503 28.341 1.00 36.46 122 PHE C CA 1
ATOM 2065 C C . PHE C 1 40 ? 12.050 -21.953 27.055 1.00 40.28 122 PHE C C 1
ATOM 2066 O O . PHE C 1 40 ? 12.284 -21.368 26.009 1.00 49.57 122 PHE C O 1
ATOM 2074 N N . LEU C 1 41 ? 11.313 -23.035 27.134 1.00 37.59 123 LEU C N 1
ATOM 2075 C CA . LEU C 1 41 ? 10.478 -23.475 26.053 1.00 48.69 123 LEU C CA 1
ATOM 2076 C C . LEU C 1 41 ? 9.081 -23.548 26.619 1.00 51.82 123 LEU C C 1
ATOM 2077 O O . LEU C 1 41 ? 8.936 -23.836 27.802 1.00 55.11 123 LEU C O 1
ATOM 2082 N N . ARG C 1 42 ? 8.076 -23.263 25.788 1.00 48.36 124 ARG C N 1
ATOM 2083 C CA . ARG C 1 42 ? 6.702 -23.164 26.246 1.00 48.33 124 ARG C CA 1
ATOM 2084 C C . ARG C 1 42 ? 5.795 -23.269 25.050 1.00 50.05 124 ARG C C 1
ATOM 2085 O O . ARG C 1 42 ? 5.489 -22.268 24.421 1.00 58.07 124 ARG C O 1
ATOM 2093 N N . GLY C 1 43 ? 5.397 -24.498 24.723 1.00 45.20 125 GLY C N 1
ATOM 2094 C CA . GLY C 1 43 ? 4.598 -24.794 23.538 1.00 45.23 125 GLY C CA 1
ATOM 2095 C C . GLY C 1 43 ? 5.410 -24.984 22.256 1.00 43.15 125 GLY C C 1
ATOM 2096 O O . GLY C 1 43 ? 4.849 -25.047 21.164 1.00 43.28 125 GLY C O 1
ATOM 2097 N N . LEU C 1 44 ? 6.718 -25.058 22.381 1.00 38.50 126 LEU C N 1
ATOM 2098 C CA . LEU C 1 44 ? 7.606 -25.335 21.241 1.00 44.78 126 LEU C CA 1
ATOM 2099 C C . LEU C 1 44 ? 8.681 -26.359 21.664 1.00 45.87 126 LEU C C 1
ATOM 2100 O O . LEU C 1 44 ? 9.257 -26.201 22.727 1.00 38.53 126 LEU C O 1
ATOM 2105 N N . SER C 1 45 ? 8.969 -27.363 20.828 1.00 50.49 127 SER C N 1
ATOM 2106 C CA . SER C 1 45 ? 10.073 -28.305 21.089 1.00 47.86 127 SER C CA 1
ATOM 2107 C C . SER C 1 45 ? 11.381 -27.731 20.592 1.00 53.86 127 SER C C 1
ATOM 2108 O O . SER C 1 45 ? 11.459 -26.559 20.163 1.00 51.47 127 SER C O 1
ATOM 2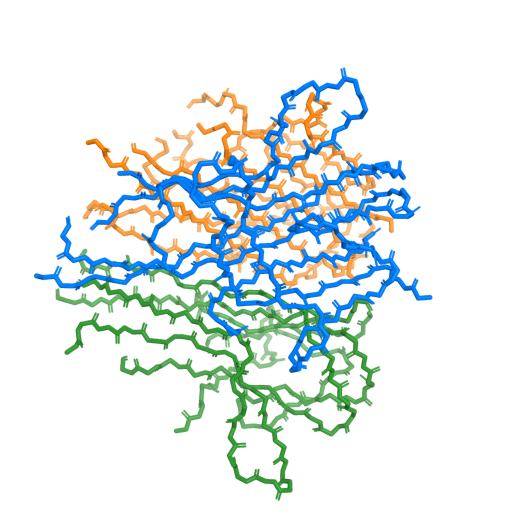111 N N . TYR C 1 46 ? 12.403 -28.589 20.643 1.00 53.66 128 TYR C N 1
ATOM 2112 C CA . TYR C 1 46 ? 13.741 -28.278 20.175 1.00 56.22 128 TYR C CA 1
ATOM 2113 C C . TYR C 1 46 ? 14.479 -29.556 19.777 1.00 59.61 128 TYR C C 1
ATOM 2114 O O . TYR C 1 46 ? 14.363 -30.556 20.467 1.00 56.36 128 TYR C O 1
ATOM 2123 N N . HIS C 1 47 ? 15.224 -29.516 18.670 1.00 58.24 129 HIS C N 1
ATOM 2124 C CA . HIS C 1 47 ? 16.251 -30.515 18.414 1.00 61.62 129 HIS C CA 1
ATOM 2125 C C . HIS C 1 47 ? 17.311 -30.032 17.430 1.00 57.75 129 HIS C C 1
ATOM 2126 O O . HIS C 1 47 ? 17.007 -29.714 16.289 1.00 58.90 129 HIS C O 1
ATOM 2133 N N . ASP C 1 48 ? 18.547 -29.980 17.907 1.00 54.62 130 ASP C N 1
ATOM 2134 C CA . ASP C 1 48 ? 19.730 -29.672 17.108 1.00 61.43 130 ASP C CA 1
ATOM 2135 C C . ASP C 1 48 ? 19.752 -28.211 16.637 1.00 57.20 130 ASP C C 1
ATOM 2136 O O . ASP C 1 48 ? 19.741 -27.945 15.453 1.00 49.55 130 ASP C O 1
ATOM 2141 N N . GLY C 1 49 ? 19.806 -27.272 17.576 1.00 60.05 131 GLY C N 1
ATOM 2142 C CA . GLY C 1 49 ? 19.819 -25.843 17.243 1.00 58.45 131 GLY C CA 1
ATOM 2143 C C . GLY C 1 49 ? 18.478 -25.215 16.852 1.00 58.28 131 GLY C C 1
ATOM 2144 O O . GLY C 1 49 ? 18.357 -23.979 16.881 1.00 61.34 131 GLY C O 1
ATOM 2145 N N . ALA C 1 50 ? 17.484 -26.047 16.509 1.00 44.48 132 ALA C N 1
ATOM 2146 C CA . ALA C 1 50 ? 16.235 -25.596 15.931 1.00 42.05 132 ALA C CA 1
ATOM 2147 C C . ALA C 1 50 ? 15.045 -25.576 16.887 1.00 45.90 132 ALA C C 1
ATOM 2148 O O . ALA C 1 50 ? 14.837 -26.517 17.668 1.00 41.78 132 ALA C O 1
ATOM 2150 N N . LEU C 1 51 ? 14.220 -24.533 16.733 1.00 44.09 133 LEU C N 1
ATOM 2151 C CA . LEU C 1 51 ? 12.887 -24.472 17.333 1.00 38.28 133 LEU C CA 1
ATOM 2152 C C . LEU C 1 51 ? 11.891 -25.263 16.495 1.00 35.69 133 LEU C C 1
ATOM 2153 O O . LEU C 1 51 ? 11.746 -25.048 15.303 1.00 33.89 133 LEU C O 1
ATOM 2158 N N . VAL C 1 52 ? 11.184 -26.184 17.119 1.00 32.52 134 VAL C N 1
ATOM 2159 C CA . VAL C 1 52 ? 10.264 -26.982 16.376 1.00 35.62 134 VAL C CA 1
ATOM 2160 C C . VAL C 1 52 ? 8.866 -26.550 16.795 1.00 37.95 134 VAL C C 1
ATOM 2161 O O . VAL C 1 52 ? 8.603 -26.406 17.990 1.00 44.77 134 VAL C O 1
ATOM 2165 N N . VAL C 1 53 ? 7.984 -26.414 15.810 1.00 40.15 135 VAL C N 1
ATOM 2166 C CA . VAL C 1 53 ? 6.648 -25.877 15.980 1.00 37.59 135 VAL C CA 1
ATOM 2167 C C . VAL C 1 53 ? 5.605 -26.955 16.112 1.00 38.44 135 VAL C C 1
ATOM 2168 O O . VAL C 1 53 ? 5.556 -27.881 15.285 1.00 33.84 135 VAL C O 1
ATOM 2172 N N . THR C 1 54 ? 4.751 -26.804 17.131 1.00 39.19 136 THR C N 1
ATOM 2173 C CA . THR C 1 54 ? 3.715 -27.791 17.467 1.00 42.40 136 THR C CA 1
ATOM 2174 C C . THR C 1 54 ? 2.347 -27.262 17.137 1.00 41.62 136 THR C C 1
ATOM 2175 O O . THR C 1 54 ? 1.497 -27.995 16.623 1.00 39.21 136 THR C O 1
ATOM 2179 N N . LYS C 1 55 ? 2.135 -25.976 17.407 1.00 43.42 137 LYS C N 1
ATOM 2180 C CA . LYS C 1 55 ? 0.906 -25.306 16.984 1.00 37.71 137 LYS C CA 1
ATOM 2181 C C . LYS C 1 55 ? 1.195 -24.373 15.799 1.00 35.69 137 LYS C C 1
ATOM 2182 O O . LYS C 1 55 ? 2.049 -23.491 15.895 1.00 33.06 137 LYS C O 1
ATOM 2188 N N . ALA C 1 56 ? 0.497 -24.576 14.683 1.00 34.40 138 ALA C N 1
ATOM 2189 C CA . ALA C 1 56 ? 0.750 -23.780 13.497 1.00 34.40 138 ALA C CA 1
ATOM 2190 C C . ALA C 1 56 ? 0.210 -22.368 13.673 1.00 32.63 138 ALA C C 1
ATOM 2191 O O . ALA C 1 56 ? -0.885 -22.166 14.195 1.00 34.13 138 ALA C O 1
ATOM 2193 N N . GLY C 1 57 ? 0.962 -21.409 13.180 1.00 30.21 139 GLY C N 1
ATOM 2194 C CA . GLY C 1 57 ? 0.482 -20.034 13.095 1.00 31.73 139 GLY C CA 1
ATOM 2195 C C . GLY C 1 57 ? 1.583 -19.069 12.743 1.00 30.11 139 GLY C C 1
ATOM 2196 O O . GLY C 1 57 ? 2.654 -19.452 12.279 1.00 34.92 139 GLY C O 1
ATOM 2197 N N . TYR C 1 58 ? 1.320 -17.812 13.008 1.00 28.28 140 TYR C N 1
ATOM 2198 C CA . TYR C 1 58 ? 2.295 -16.739 12.796 1.00 25.90 140 TYR C CA 1
ATOM 2199 C C . TYR C 1 58 ? 3.099 -16.584 13.997 1.00 24.85 140 TYR C C 1
ATOM 2200 O O . TYR C 1 58 ? 2.540 -16.529 15.081 1.00 26.40 140 TYR C O 1
ATOM 2209 N N . TYR C 1 59 ? 4.418 -16.575 13.843 1.00 22.36 141 TYR C N 1
ATOM 2210 C CA . TYR C 1 59 ? 5.273 -16.343 14.940 1.00 23.24 141 TYR C CA 1
ATOM 2211 C C . TYR C 1 59 ? 6.184 -15.202 14.651 1.00 26.94 141 TYR C C 1
ATOM 2212 O O . TYR C 1 59 ? 6.700 -15.077 13.560 1.00 26.85 141 TYR C O 1
ATOM 2221 N N . TYR C 1 60 ? 6.438 -14.404 15.678 1.00 27.28 142 TYR C N 1
ATOM 2222 C CA . TYR C 1 60 ? 7.474 -13.453 15.618 1.00 25.41 142 TYR C CA 1
ATOM 2223 C C . TYR C 1 60 ? 8.696 -14.141 16.122 1.00 28.49 142 TYR C C 1
ATOM 2224 O O . TYR C 1 60 ? 8.720 -14.642 17.241 1.00 27.35 142 TYR C O 1
ATOM 2233 N N . ILE C 1 61 ? 9.703 -14.186 15.261 1.00 29.52 143 ILE C N 1
ATOM 2234 C CA . ILE C 1 61 ? 10.940 -14.888 15.554 1.00 27.78 143 ILE C CA 1
ATOM 2235 C C . ILE C 1 61 ? 12.040 -13.865 15.538 1.00 25.78 143 ILE C C 1
ATOM 2236 O O . ILE C 1 61 ? 11.945 -12.886 14.807 1.00 26.74 143 ILE C O 1
ATOM 2241 N N . TYR C 1 62 ? 13.033 -14.050 16.391 1.00 23.41 144 TYR C N 1
ATOM 2242 C CA . TYR C 1 62 ? 14.096 -13.083 16.546 1.00 24.57 144 TYR C CA 1
ATOM 2243 C C . TYR C 1 62 ? 15.416 -13.705 16.962 1.00 24.75 144 TYR C C 1
ATOM 2244 O O . TYR C 1 62 ? 15.446 -14.736 17.576 1.00 22.82 144 TYR C O 1
ATOM 2253 N N . SER C 1 63 ? 16.512 -13.036 16.643 1.00 27.84 145 SER C N 1
ATOM 2254 C CA . SER C 1 63 ? 17.820 -13.516 17.060 1.00 28.32 145 SER C CA 1
ATOM 2255 C C . SER C 1 63 ? 18.794 -12.382 17.031 1.00 28.19 145 SER C C 1
ATOM 2256 O O . SER C 1 63 ? 18.763 -11.563 16.113 1.00 30.44 145 SER C O 1
ATOM 2259 N N . LYS C 1 64 ? 19.633 -12.351 18.059 1.00 29.04 146 LYS C N 1
ATOM 2260 C CA . LYS C 1 64 ? 20.641 -11.367 18.279 1.00 30.16 146 LYS C CA 1
ATOM 2261 C C . LYS C 1 64 ? 21.951 -12.146 18.446 1.00 36.04 146 LYS C C 1
ATOM 2262 O O . LYS C 1 64 ? 21.991 -13.155 19.147 1.00 36.01 146 LYS C O 1
ATOM 2268 N N . VAL C 1 65 ? 23.032 -11.643 17.858 1.00 34.84 147 VAL C N 1
ATOM 2269 C CA . VAL C 1 65 ? 24.281 -12.360 17.804 1.00 34.50 147 VAL C CA 1
ATOM 2270 C C . VAL C 1 65 ? 25.353 -11.307 18.021 1.00 38.93 147 VAL C C 1
ATOM 2271 O O . VAL C 1 65 ? 25.354 -10.242 17.372 1.00 39.57 147 VAL C O 1
ATOM 2275 N N . GLN C 1 66 ? 26.187 -11.552 19.025 1.00 39.96 148 GLN C N 1
ATOM 2276 C CA . GLN C 1 66 ? 27.246 -10.630 19.386 1.00 42.99 148 GLN C CA 1
ATOM 2277 C C . GLN C 1 66 ? 28.457 -11.004 18.540 1.00 46.16 148 GLN C C 1
ATOM 2278 O O . GLN C 1 66 ? 28.710 -12.176 18.313 1.00 42.22 148 GLN C O 1
ATOM 2284 N N . LEU C 1 67 ? 29.160 -10.013 18.017 1.00 49.64 149 LEU C N 1
ATOM 2285 C CA . LEU C 1 67 ? 30.346 -10.273 17.206 1.00 56.75 149 LEU C CA 1
ATOM 2286 C C . LEU C 1 67 ? 31.506 -9.446 17.689 1.00 57.24 149 LEU C C 1
ATOM 2287 O O . LEU C 1 67 ? 31.321 -8.340 18.220 1.00 53.01 149 LEU C O 1
ATOM 2292 N N . GLY C 1 68 ? 32.701 -9.995 17.492 1.00 58.43 150 GLY C N 1
ATOM 2293 C CA . GLY C 1 68 ? 33.936 -9.318 17.880 1.00 60.21 150 GLY C CA 1
ATOM 2294 C C . GLY C 1 68 ? 35.149 -9.973 17.251 1.00 60.58 150 GLY C C 1
ATOM 2295 O O . GLY C 1 68 ? 35.188 -11.188 17.060 1.00 55.89 150 GLY C O 1
ATOM 2296 N N . GLY C 1 69 ? 36.141 -9.169 16.905 1.00 64.31 151 GLY C N 1
ATOM 2297 C CA . GLY C 1 69 ? 37.289 -9.687 16.183 1.00 68.05 151 GLY C CA 1
ATOM 2298 C C . GLY C 1 69 ? 38.551 -8.924 16.484 1.00 68.08 151 GLY C C 1
ATOM 2299 O O . GLY C 1 69 ? 38.708 -8.384 17.583 1.00 67.00 151 GLY C O 1
ATOM 2300 N N . VAL C 1 70 ? 39.435 -8.885 15.484 1.00 73.23 152 VAL C N 1
ATOM 2301 C CA . VAL C 1 70 ? 40.806 -8.382 15.625 1.00 74.73 152 VAL C CA 1
ATOM 2302 C C . VAL C 1 70 ? 41.243 -7.594 14.381 1.00 68.65 152 VAL C C 1
ATOM 2303 O O . VAL C 1 70 ? 40.983 -6.393 14.262 1.00 67.36 152 VAL C O 1
ATOM 2307 N N . ALA C 1 77 ? 36.284 -11.494 1.847 1.00 75.56 159 ALA C N 1
ATOM 2308 C CA . ALA C 1 77 ? 35.068 -10.959 2.461 1.00 82.87 159 ALA C CA 1
ATOM 2309 C C . ALA C 1 77 ? 35.196 -10.769 3.990 1.00 82.87 159 ALA C C 1
ATOM 2310 O O . ALA C 1 77 ? 35.246 -11.742 4.765 1.00 70.33 159 ALA C O 1
ATOM 2312 N N . SER C 1 78 ? 35.223 -9.505 4.416 1.00 82.30 160 SER C N 1
ATOM 2313 C CA . SER C 1 78 ? 35.152 -9.151 5.839 1.00 81.16 160 SER C CA 1
ATOM 2314 C C . SER C 1 78 ? 33.689 -9.160 6.297 1.00 74.37 160 SER C C 1
ATOM 2315 O O . SER C 1 78 ? 33.294 -8.391 7.194 1.00 72.30 160 SER C O 1
ATOM 2318 N N . THR C 1 79 ? 32.905 -10.053 5.690 1.00 61.98 161 THR C N 1
ATOM 2319 C CA . THR C 1 79 ? 31.459 -9.913 5.630 1.00 56.56 161 THR C CA 1
ATOM 2320 C C . THR C 1 79 ? 30.750 -11.073 6.311 1.00 54.03 161 THR C C 1
ATOM 2321 O O . THR C 1 79 ? 30.840 -12.236 5.893 1.00 50.93 161 THR C O 1
ATOM 2325 N N . ILE C 1 80 ? 30.036 -10.733 7.379 1.00 51.30 162 ILE C N 1
ATOM 2326 C CA . ILE C 1 80 ? 29.337 -11.725 8.184 1.00 45.36 162 ILE C CA 1
ATOM 2327 C C . ILE C 1 80 ? 27.856 -11.699 7.823 1.00 42.51 162 ILE C C 1
ATOM 2328 O O . ILE C 1 80 ? 27.250 -10.628 7.668 1.00 42.66 162 ILE C O 1
ATOM 2333 N N . THR C 1 81 ? 27.294 -12.891 7.668 1.00 37.68 163 THR C N 1
ATOM 2334 C CA . THR C 1 81 ? 25.891 -13.073 7.401 1.00 40.22 163 THR C CA 1
ATOM 2335 C C . THR C 1 81 ? 25.219 -13.717 8.605 1.00 36.69 163 THR C C 1
ATOM 2336 O O . THR C 1 81 ? 25.697 -14.705 9.126 1.00 38.73 163 THR C O 1
ATOM 2340 N N . HIS C 1 82 ? 24.094 -13.177 9.028 1.00 34.78 164 HIS C N 1
ATOM 2341 C CA . HIS C 1 82 ? 23.387 -13.700 10.200 1.00 28.67 164 HIS C CA 1
ATOM 2342 C C . HIS C 1 82 ? 22.001 -13.928 9.740 1.00 29.64 164 HIS C C 1
ATOM 2343 O O . HIS C 1 82 ? 21.334 -12.996 9.274 1.00 32.30 164 HIS C O 1
ATOM 2350 N N . GLY C 1 83 ? 21.549 -15.164 9.861 1.00 28.14 165 GLY C N 1
ATOM 2351 C CA . GLY C 1 83 ? 20.250 -15.503 9.323 1.00 32.07 165 GLY C CA 1
ATOM 2352 C C . GLY C 1 83 ? 19.409 -16.397 10.207 1.00 33.52 165 GLY C C 1
ATOM 2353 O O . GLY C 1 83 ? 19.951 -17.100 11.065 1.00 32.75 165 GLY C O 1
ATOM 2354 N N . LEU C 1 84 ? 18.084 -16.324 9.992 1.00 31.04 166 LEU C N 1
ATOM 2355 C CA . LEU C 1 84 ? 17.122 -17.299 10.497 1.00 29.49 166 LEU C CA 1
ATOM 2356 C C . LEU C 1 84 ? 16.607 -18.117 9.340 1.00 27.33 166 LEU C C 1
ATOM 2357 O O . LEU C 1 84 ? 16.194 -17.572 8.350 1.00 30.71 166 LEU C O 1
ATOM 2362 N N . TYR C 1 85 ? 16.568 -19.435 9.481 1.00 29.64 167 TYR C N 1
ATOM 2363 C CA . TYR C 1 85 ? 16.214 -20.300 8.382 1.00 29.01 167 TYR C CA 1
ATOM 2364 C C . TYR C 1 85 ? 15.153 -21.280 8.764 1.00 27.54 167 TYR C C 1
ATOM 2365 O O . TYR C 1 85 ? 15.170 -21.804 9.842 1.00 30.22 167 TYR C O 1
ATOM 2374 N N . LYS C 1 86 ? 14.238 -21.561 7.860 1.00 29.64 168 LYS C N 1
ATOM 2375 C CA . LYS C 1 86 ? 13.258 -22.604 8.073 1.00 31.41 168 LYS C CA 1
ATOM 2376 C C . LYS C 1 86 ? 13.781 -23.913 7.501 1.00 37.26 168 LYS C C 1
ATOM 2377 O O . LYS C 1 86 ? 14.131 -23.975 6.318 1.00 40.71 168 LYS C O 1
ATOM 2383 N N . ARG C 1 87 ? 13.850 -24.944 8.339 1.00 44.45 169 ARG C N 1
ATOM 2384 C CA . ARG C 1 87 ? 14.232 -26.302 7.923 1.00 48.22 169 ARG C CA 1
ATOM 2385 C C . ARG C 1 87 ? 12.969 -27.178 7.931 1.00 51.79 169 ARG C C 1
ATOM 2386 O O . ARG C 1 87 ? 12.168 -27.100 8.867 1.00 46.93 169 ARG C O 1
ATOM 2394 N N . THR C 1 88 ? 12.784 -27.994 6.897 1.00 56.09 170 THR C N 1
ATOM 2395 C CA . THR C 1 88 ? 11.758 -29.044 6.920 1.00 61.24 170 THR C CA 1
ATOM 2396 C C . THR C 1 88 ? 12.404 -30.443 6.744 1.00 63.29 170 THR C C 1
ATOM 2397 O O . THR C 1 88 ? 13.219 -30.671 5.839 1.00 57.15 170 THR C O 1
ATOM 2401 N N . PRO C 1 89 ? 12.096 -31.367 7.665 1.00 66.78 171 PRO C N 1
ATOM 2402 C CA . PRO C 1 89 ? 12.776 -32.671 7.670 1.00 70.00 171 PRO C CA 1
ATOM 2403 C C . PRO C 1 89 ? 12.672 -33.464 6.362 1.00 70.15 171 PRO C C 1
ATOM 2404 O O . PRO C 1 89 ? 13.612 -34.173 5.995 1.00 74.30 171 PRO C O 1
ATOM 2408 N N . ARG C 1 90 ? 11.540 -33.341 5.674 1.00 66.23 172 ARG C N 1
ATOM 2409 C CA . ARG C 1 90 ? 11.357 -33.959 4.372 1.00 62.53 172 ARG C CA 1
ATOM 2410 C C . ARG C 1 90 ? 12.387 -33.465 3.339 1.00 67.00 172 ARG C C 1
ATOM 2411 O O . ARG C 1 90 ? 12.663 -34.164 2.373 1.00 67.18 172 ARG C O 1
ATOM 2419 N N . TYR C 1 91 ? 12.955 -32.276 3.542 1.00 72.71 173 TYR C N 1
ATOM 2420 C CA . TYR C 1 91 ? 13.863 -31.662 2.561 1.00 80.13 173 TYR C CA 1
ATOM 2421 C C . TYR C 1 91 ? 15.176 -31.282 3.248 1.00 81.71 173 TYR C C 1
ATOM 2422 O O . TYR C 1 91 ? 15.170 -30.802 4.387 1.00 82.38 173 TYR C O 1
ATOM 2431 N N . PRO C 1 92 ? 16.312 -31.489 2.563 1.00 83.86 174 PRO C N 1
ATOM 2432 C CA . PRO C 1 92 ? 17.551 -31.025 3.184 1.00 84.53 174 PRO C CA 1
ATOM 2433 C C . PRO C 1 92 ? 17.625 -29.493 3.189 1.00 79.35 174 PRO C C 1
ATOM 2434 O O . PRO C 1 92 ? 17.832 -28.886 4.242 1.00 70.55 174 PRO C O 1
ATOM 2438 N N . GLU C 1 93 ? 17.414 -28.885 2.022 1.00 75.31 175 GLU C N 1
ATOM 2439 C CA . GLU C 1 93 ? 17.680 -27.459 1.845 1.00 72.53 175 GLU C CA 1
ATOM 2440 C C . GLU C 1 93 ? 16.880 -26.550 2.812 1.00 63.37 175 GLU C C 1
ATOM 2441 O O . GLU C 1 93 ? 15.665 -26.684 2.984 1.00 55.05 175 GLU C O 1
ATOM 2447 N N . GLU C 1 94 ? 17.625 -25.661 3.461 1.00 54.43 176 GLU C N 1
ATOM 2448 C CA . GLU C 1 94 ? 17.094 -24.642 4.326 1.00 49.79 176 GLU C CA 1
ATOM 2449 C C . GLU C 1 94 ? 16.618 -23.433 3.515 1.00 48.09 176 GLU C C 1
ATOM 2450 O O . GLU C 1 94 ? 17.244 -23.035 2.514 1.00 47.11 176 GLU C O 1
ATOM 2456 N N . LEU C 1 95 ? 15.480 -22.878 3.939 1.00 43.63 177 LEU C N 1
ATOM 2457 C CA . LEU C 1 95 ? 14.865 -21.711 3.281 1.00 42.60 177 LEU C CA 1
ATOM 2458 C C . LEU C 1 95 ? 15.240 -20.505 4.133 1.00 36.55 177 LEU C C 1
ATOM 2459 O O . LEU C 1 95 ? 15.058 -20.575 5.333 1.00 38.51 177 LEU C O 1
ATOM 2464 N N . GLU C 1 96 ? 15.843 -19.465 3.553 1.00 32.61 178 GLU C N 1
ATOM 2465 C CA . GLU C 1 96 ? 16.100 -18.179 4.257 1.00 32.67 178 GLU C CA 1
ATOM 2466 C C . GLU C 1 96 ? 14.815 -17.493 4.731 1.00 28.10 178 GLU C C 1
ATOM 2467 O O . GLU C 1 96 ? 13.887 -17.399 3.972 1.00 27.07 178 GLU C O 1
ATOM 2473 N N . LEU C 1 97 ? 14.795 -16.967 5.948 1.00 28.92 179 LEU C N 1
ATOM 2474 C CA . LEU C 1 97 ? 13.644 -16.189 6.451 1.00 29.47 179 LEU C CA 1
ATOM 2475 C C . LEU C 1 97 ? 13.988 -14.685 6.679 1.00 26.68 179 LEU C C 1
ATOM 2476 O O . LEU C 1 97 ? 13.461 -13.797 6.026 1.00 25.90 179 LEU C O 1
ATOM 2481 N N . LEU C 1 98 ? 14.909 -14.412 7.582 1.00 26.72 180 LEU C N 1
ATOM 2482 C CA . LEU C 1 98 ? 15.350 -13.048 7.852 1.00 23.33 180 LEU C CA 1
ATOM 2483 C C . LEU C 1 98 ? 16.835 -13.179 7.823 1.00 26.33 180 LEU C C 1
ATOM 2484 O O . LEU C 1 98 ? 17.346 -14.086 8.481 1.00 27.44 180 LEU C O 1
ATOM 2489 N N . VAL C 1 99 ? 17.514 -12.298 7.079 1.00 26.68 181 VAL C N 1
ATOM 2490 C CA . VAL C 1 99 ? 18.958 -12.383 6.870 1.00 27.79 181 VAL C CA 1
ATOM 2491 C C . VAL C 1 99 ? 19.634 -11.039 6.815 1.00 27.48 181 VAL C C 1
ATOM 2492 O O . VAL C 1 99 ? 19.129 -10.127 6.195 1.00 29.76 181 VAL C O 1
ATOM 2496 N N . SER C 1 100 ? 20.762 -10.926 7.494 1.00 27.48 182 SER C N 1
ATOM 2497 C CA . SER C 1 100 ? 21.484 -9.672 7.610 1.00 33.21 182 SER C CA 1
ATOM 2498 C C . SER C 1 100 ? 22.954 -9.868 7.138 1.00 33.57 182 SER C C 1
ATOM 2499 O O . SER C 1 100 ? 23.566 -10.887 7.390 1.00 34.89 182 SER C O 1
ATOM 2502 N N . GLN C 1 101 ? 23.499 -8.916 6.414 1.00 37.24 183 GLN C N 1
ATOM 2503 C CA . GLN C 1 101 ? 24.920 -8.934 6.079 1.00 41.60 183 GLN C CA 1
ATOM 2504 C C . GLN C 1 101 ? 25.581 -7.698 6.643 1.00 41.93 183 GLN C C 1
ATOM 2505 O O . GLN C 1 101 ? 25.019 -6.602 6.587 1.00 42.31 183 GLN C O 1
ATOM 2511 N N . GLN C 1 102 ? 26.802 -7.862 7.134 1.00 43.33 184 GLN C N 1
ATOM 2512 C CA . GLN C 1 102 ? 27.459 -6.811 7.883 1.00 44.93 184 GLN C CA 1
ATOM 2513 C C . GLN C 1 102 ? 28.957 -6.951 7.722 1.00 45.50 184 GLN C C 1
ATOM 2514 O O . GLN C 1 102 ? 29.496 -8.057 7.835 1.00 45.57 184 GLN C O 1
ATOM 2520 N N . SER C 1 103 ? 29.639 -5.836 7.510 1.00 49.20 185 SER C N 1
ATOM 2521 C CA . SER C 1 103 ? 31.097 -5.862 7.412 1.00 53.42 185 SER C CA 1
ATOM 2522 C C . SER C 1 103 ? 31.685 -5.036 8.532 1.00 60.08 185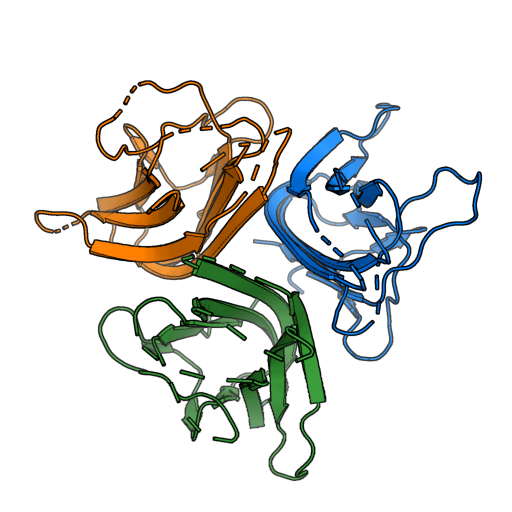 SER C C 1
ATOM 2523 O O . SER C 1 103 ? 31.111 -4.033 8.913 1.00 57.48 185 SER C O 1
ATOM 2526 N N . PRO C 1 104 ? 32.766 -5.523 9.152 1.00 74.96 186 PRO C N 1
ATOM 2527 C CA . PRO C 1 104 ? 33.719 -4.633 9.831 1.00 78.25 186 PRO C CA 1
ATOM 2528 C C . PRO C 1 104 ? 35.176 -5.033 9.570 1.00 76.36 186 PRO C C 1
ATOM 2529 O O . PRO C 1 104 ? 36.094 -4.490 10.190 1.00 77.21 186 PRO C O 1
ATOM 2533 N N . ASN C 1 114 ? 38.225 -2.927 20.174 1.00 87.20 196 ASN C N 1
ATOM 2534 C CA . ASN C 1 114 ? 38.760 -3.611 18.998 1.00 92.36 196 ASN C CA 1
ATOM 2535 C C . ASN C 1 114 ? 38.459 -5.123 19.011 1.00 93.59 196 ASN C C 1
ATOM 2536 O O . ASN C 1 114 ? 39.218 -5.906 19.603 1.00 95.24 196 ASN C O 1
ATOM 2541 N N . TRP C 1 115 ? 37.337 -5.541 18.413 1.00 89.73 197 TRP C N 1
ATOM 2542 C CA . TRP C 1 115 ? 36.206 -4.665 18.034 1.00 84.75 197 TRP C CA 1
ATOM 2543 C C . TRP C 1 115 ? 34.922 -5.428 18.324 1.00 77.95 197 TRP C C 1
ATOM 2544 O O . TRP C 1 115 ? 34.959 -6.645 18.474 1.00 79.71 197 TRP C O 1
ATOM 2555 N N . PHE C 1 116 ? 33.793 -4.728 18.400 1.00 69.20 198 PHE C N 1
ATOM 2556 C CA . PHE C 1 116 ? 32.517 -5.389 18.662 1.00 65.01 198 PHE C CA 1
ATOM 2557 C C . PHE C 1 116 ? 31.407 -4.914 17.726 1.00 57.68 198 PHE C C 1
ATOM 2558 O O . PHE C 1 116 ? 31.288 -3.720 17.439 1.00 52.28 198 PHE C O 1
ATOM 2566 N N . ASP C 1 117 ? 30.610 -5.860 17.241 1.00 53.12 199 ASP C N 1
ATOM 2567 C CA . ASP C 1 117 ? 29.350 -5.552 16.536 1.00 56.67 199 ASP C CA 1
ATOM 2568 C C . ASP C 1 117 ? 28.251 -6.505 17.015 1.00 52.37 199 ASP C C 1
ATOM 2569 O O . ASP C 1 117 ? 28.508 -7.652 17.339 1.00 54.75 199 ASP C O 1
ATOM 2574 N N . SER C 1 118 ? 27.029 -6.013 17.089 1.00 52.40 200 SER C N 1
ATOM 2575 C CA . SER C 1 118 ? 25.900 -6.843 17.489 1.00 53.02 200 SER C CA 1
ATOM 2576 C C . SER C 1 118 ? 24.922 -6.891 16.326 1.00 48.22 200 SER C C 1
ATOM 2577 O O . SER C 1 118 ? 24.624 -5.834 15.747 1.00 39.70 200 SER C O 1
ATOM 2580 N N . SER C 1 119 ? 24.426 -8.088 15.983 1.00 43.88 201 SER C N 1
ATOM 2581 C CA . SER C 1 119 ? 23.381 -8.213 14.931 1.00 42.73 201 SER C CA 1
ATOM 2582 C C . SER C 1 119 ? 22.030 -8.695 15.449 1.00 38.13 201 SER C C 1
ATOM 2583 O O . SER C 1 119 ? 21.965 -9.768 16.022 1.00 33.84 201 SER C O 1
ATOM 2586 N N . PHE C 1 120 ? 20.963 -7.927 15.163 1.00 34.57 202 PHE C N 1
ATOM 2587 C CA . PHE C 1 120 ? 19.593 -8.308 15.499 1.00 30.29 202 PHE C CA 1
ATOM 2588 C C . PHE C 1 120 ? 18.674 -8.477 14.289 1.00 27.70 202 PHE C C 1
ATOM 2589 O O . PHE C 1 120 ? 18.624 -7.634 13.414 1.00 26.18 202 PHE C O 1
ATOM 2597 N N . LEU C 1 121 ? 17.876 -9.537 14.321 1.00 26.42 203 LEU C N 1
ATOM 2598 C CA . LEU C 1 121 ? 16.870 -9.856 13.307 1.00 27.53 203 LEU C CA 1
ATOM 2599 C C . LEU C 1 121 ? 15.554 -10.136 14.017 1.00 23.56 203 LEU C C 1
ATOM 2600 O O . LEU C 1 121 ? 15.548 -10.797 15.036 1.00 21.77 203 LEU C O 1
ATOM 2605 N N . GLY C 1 122 ? 14.447 -9.625 13.515 1.00 22.19 204 GLY C N 1
ATOM 2606 C CA . GLY C 1 122 ? 13.153 -9.985 14.056 1.00 20.08 204 GLY C CA 1
ATOM 2607 C C . GLY C 1 122 ? 12.143 -10.006 12.942 1.00 18.85 204 GLY C C 1
ATOM 2608 O O . GLY C 1 122 ? 12.237 -9.208 12.051 1.00 20.37 204 GLY C O 1
ATOM 2609 N N . GLY C 1 123 ? 11.109 -10.824 13.052 1.00 16.96 205 GLY C N 1
ATOM 2610 C CA . GLY C 1 123 ? 10.090 -10.791 12.062 1.00 17.99 205 GLY C CA 1
ATOM 2611 C C . GLY C 1 123 ? 9.050 -11.829 12.227 1.00 18.37 205 GLY C C 1
ATOM 2612 O O . GLY C 1 123 ? 9.253 -12.822 12.901 1.00 18.99 205 GLY C O 1
ATOM 2613 N N . VAL C 1 124 ? 7.949 -11.637 11.542 1.00 19.89 206 VAL C N 1
ATOM 2614 C CA . VAL C 1 124 ? 6.854 -12.551 11.658 1.00 19.90 206 VAL C CA 1
ATOM 2615 C C . VAL C 1 124 ? 6.763 -13.521 10.479 1.00 22.03 206 VAL C C 1
ATOM 2616 O O . VAL C 1 124 ? 6.647 -13.099 9.316 1.00 23.75 206 VAL C O 1
ATOM 2620 N N . VAL C 1 125 ? 6.708 -14.817 10.794 1.00 23.46 207 VAL C N 1
ATOM 2621 C CA . VAL C 1 125 ? 6.590 -15.861 9.780 1.00 26.03 207 VAL C CA 1
ATOM 2622 C C . VAL C 1 125 ? 5.492 -16.884 10.045 1.00 26.01 207 VAL C C 1
ATOM 2623 O O . VAL C 1 125 ? 5.211 -17.254 11.189 1.00 24.19 207 VAL C O 1
ATOM 2627 N N . HIS C 1 126 ? 4.884 -17.364 8.977 1.00 27.81 208 HIS C N 1
ATOM 2628 C CA . HIS C 1 126 ? 3.874 -18.410 9.127 1.00 32.25 208 HIS C CA 1
ATOM 2629 C C . HIS C 1 126 ? 4.602 -19.716 9.157 1.00 34.85 208 HIS C C 1
ATOM 2630 O O . HIS C 1 126 ? 5.337 -20.017 8.213 1.00 36.73 208 HIS C O 1
ATOM 2637 N N . LEU C 1 127 ? 4.452 -20.442 10.269 1.00 33.63 209 LEU C N 1
ATOM 2638 C CA . LEU C 1 127 ? 5.035 -21.762 10.484 1.00 31.39 209 LEU C CA 1
ATOM 2639 C C . LEU C 1 127 ? 3.930 -22.851 10.641 1.00 35.24 209 LEU C C 1
ATOM 2640 O O . LEU C 1 127 ? 2.975 -22.660 11.401 1.00 33.26 209 LEU C O 1
ATOM 2645 N N . GLU C 1 128 ? 4.036 -23.963 9.899 1.00 34.12 210 GLU C N 1
ATOM 2646 C CA . GLU C 1 128 ? 3.083 -25.099 10.029 1.00 34.40 210 GLU C CA 1
ATOM 2647 C C . GLU C 1 128 ? 3.653 -26.010 11.101 1.00 30.34 210 GLU C C 1
ATOM 2648 O O . GLU C 1 128 ? 4.833 -25.896 11.466 1.00 36.81 210 GLU C O 1
ATOM 2654 N N . ALA C 1 129 ? 2.823 -26.858 11.694 1.00 31.73 211 ALA C N 1
ATOM 2655 C CA . ALA C 1 129 ? 3.338 -27.847 12.689 1.00 32.82 211 ALA C CA 1
ATOM 2656 C C . ALA C 1 129 ? 4.306 -28.814 11.987 1.00 30.99 211 ALA C C 1
ATOM 2657 O O . ALA C 1 129 ? 4.017 -29.285 10.869 1.00 31.60 211 ALA C O 1
ATOM 2659 N N . GLY C 1 130 ? 5.397 -29.134 12.646 1.00 27.30 212 GLY C N 1
ATOM 2660 C CA . GLY C 1 130 ? 6.494 -29.860 12.016 1.00 36.31 212 GLY C CA 1
ATOM 2661 C C . GLY C 1 130 ? 7.707 -28.940 11.841 1.00 43.11 212 GLY C C 1
ATOM 2662 O O . GLY C 1 130 ? 8.802 -29.220 12.370 1.00 43.63 212 GLY C O 1
ATOM 2663 N N . GLU C 1 131 ? 7.468 -27.790 11.195 1.00 44.00 213 GLU C N 1
ATOM 2664 C CA . GLU C 1 131 ? 8.544 -26.852 10.781 1.00 41.11 213 GLU C CA 1
ATOM 2665 C C . GLU C 1 131 ? 9.492 -26.464 11.916 1.00 40.25 213 GLU C C 1
ATOM 2666 O O . GLU C 1 131 ? 9.115 -26.442 13.088 1.00 40.80 213 GLU C O 1
ATOM 2672 N N . GLU C 1 132 ? 10.745 -26.234 11.542 1.00 41.15 214 GLU C N 1
ATOM 2673 C CA . GLU C 1 132 ? 11.823 -25.948 12.465 1.00 41.44 214 GLU C CA 1
ATOM 2674 C C . GLU C 1 132 ? 12.521 -24.683 11.977 1.00 38.60 214 GLU C C 1
ATOM 2675 O O . GLU C 1 132 ? 12.497 -24.389 10.780 1.00 33.64 214 GLU C O 1
ATOM 2681 N N . VAL C 1 133 ? 13.161 -23.966 12.889 1.00 33.71 215 VAL C N 1
ATOM 2682 C CA . VAL C 1 133 ? 13.823 -22.720 12.554 1.00 33.38 215 VAL C CA 1
ATOM 2683 C C . VAL C 1 133 ? 15.198 -22.766 13.137 1.00 32.64 215 VAL C C 1
ATOM 2684 O O . VAL C 1 133 ? 15.336 -23.127 14.272 1.00 32.49 215 VAL C O 1
ATOM 2688 N N . VAL C 1 134 ? 16.229 -22.393 12.379 1.00 33.68 216 VAL C N 1
ATOM 2689 C CA . VAL C 1 134 ? 17.573 -22.299 12.972 1.00 32.80 216 VAL C CA 1
ATOM 2690 C C . VAL C 1 134 ? 18.217 -20.976 12.725 1.00 33.98 216 VAL C C 1
ATOM 2691 O O . VAL C 1 134 ? 17.851 -20.254 11.810 1.00 34.84 216 VAL C O 1
ATOM 2695 N N . VAL C 1 135 ? 19.205 -20.694 13.553 1.00 34.56 217 VAL C N 1
ATOM 2696 C CA . VAL C 1 135 ? 20.079 -19.579 13.372 1.00 33.11 217 VAL C CA 1
ATOM 2697 C C . VAL C 1 135 ? 21.416 -20.061 12.764 1.00 37.18 217 VAL C C 1
ATOM 2698 O O . VAL C 1 135 ? 22.042 -20.985 13.266 1.00 40.00 217 VAL C O 1
ATOM 2702 N N . ARG C 1 136 ? 21.840 -19.441 11.677 1.00 38.66 218 ARG C N 1
ATOM 2703 C CA . ARG C 1 136 ? 23.213 -19.565 11.215 1.00 42.84 218 ARG C CA 1
ATOM 2704 C C . ARG C 1 136 ? 23.897 -18.200 11.153 1.00 46.36 218 ARG C C 1
ATOM 2705 O O . ARG C 1 136 ? 23.249 -17.187 10.810 1.00 42.84 218 ARG C O 1
ATOM 2713 N N . VAL C 1 137 ? 25.202 -18.207 11.456 1.00 48.27 219 VAL C N 1
ATOM 2714 C CA . VAL C 1 137 ? 26.115 -17.077 11.224 1.00 52.54 219 VAL C CA 1
ATOM 2715 C C . VAL C 1 137 ? 27.348 -17.504 10.386 1.00 54.30 219 VAL C C 1
ATOM 2716 O O . VAL C 1 137 ? 28.239 -18.172 10.889 1.00 51.61 219 VAL C O 1
ATOM 2720 N N . LEU C 1 138 ? 27.399 -17.101 9.116 1.00 56.96 220 LEU C N 1
ATOM 2721 C CA . LEU C 1 138 ? 28.463 -17.533 8.201 1.00 63.98 220 LEU C CA 1
ATOM 2722 C C . LEU C 1 138 ? 29.772 -16.719 8.384 1.00 71.65 220 LEU C C 1
ATOM 2723 O O . LEU C 1 138 ? 29.781 -15.484 8.262 1.00 63.36 220 LEU C O 1
ATOM 2728 N N . ASP C 1 139 ? 30.853 -17.452 8.689 1.00 82.06 221 ASP C N 1
ATOM 2729 C CA . ASP C 1 139 ? 32.189 -16.920 9.003 1.00 85.69 221 ASP C CA 1
ATOM 2730 C C . ASP C 1 139 ? 32.172 -15.842 10.091 1.00 83.06 221 ASP C C 1
ATOM 2731 O O . ASP C 1 139 ? 32.113 -16.154 11.283 1.00 76.25 221 ASP C O 1
ATOM 2736 N N . THR C 1 149 ? 26.108 -16.476 25.928 1.00 82.19 231 THR C N 1
ATOM 2737 C CA . THR C 1 149 ? 25.835 -15.507 26.999 1.00 80.00 231 THR C CA 1
ATOM 2738 C C . THR C 1 149 ? 24.991 -14.357 26.464 1.00 79.25 231 THR C C 1
ATOM 2739 O O . THR C 1 149 ? 23.840 -14.153 26.889 1.00 67.20 231 THR C O 1
ATOM 2743 N N . ARG C 1 150 ? 25.593 -13.640 25.509 1.00 78.51 232 ARG C N 1
ATOM 2744 C CA . ARG C 1 150 ? 25.081 -12.365 24.982 1.00 76.50 232 ARG C CA 1
ATOM 2745 C C . ARG C 1 150 ? 24.092 -12.568 23.831 1.00 70.57 232 ARG C C 1
ATOM 2746 O O . ARG C 1 150 ? 23.103 -11.846 23.726 1.00 81.81 232 ARG C O 1
ATOM 2754 N N . SER C 1 151 ? 24.361 -13.570 23.001 1.00 56.79 233 SER C N 1
ATOM 2755 C CA . SER C 1 151 ? 23.534 -13.914 21.871 1.00 48.68 233 SER C CA 1
ATOM 2756 C C . SER C 1 151 ? 22.307 -14.708 22.297 1.00 48.93 233 SER C C 1
ATOM 2757 O O . SER C 1 151 ? 22.337 -15.407 23.327 1.00 52.29 233 SER C O 1
ATOM 2760 N N . TYR C 1 152 ? 21.246 -14.652 21.477 1.00 39.87 234 TYR C N 1
ATOM 2761 C CA . TYR C 1 152 ? 20.055 -15.446 21.726 1.00 37.33 234 TYR C CA 1
ATOM 2762 C C . TYR C 1 152 ? 19.188 -15.670 20.506 1.00 36.26 234 TYR C C 1
ATOM 2763 O O . TYR C 1 152 ? 19.458 -15.179 19.408 1.00 44.80 234 TYR C O 1
ATOM 2772 N N . PHE C 1 153 ? 18.143 -16.449 20.711 1.00 34.15 235 PHE C N 1
ATOM 2773 C CA . PHE C 1 153 ? 17.290 -16.933 19.667 1.00 32.14 235 PHE C CA 1
ATOM 2774 C C . PHE C 1 153 ? 15.931 -17.194 20.302 1.00 35.84 235 PHE C C 1
ATOM 2775 O O . PHE C 1 153 ? 15.853 -17.757 21.391 1.00 34.89 235 PHE C O 1
ATOM 2783 N N . GLY C 1 154 ? 14.851 -16.757 19.654 1.00 40.90 236 GLY C N 1
ATOM 2784 C CA . GLY C 1 154 ? 13.537 -16.800 20.298 1.00 36.39 236 GLY C CA 1
ATOM 2785 C C . GLY C 1 154 ? 12.424 -16.560 19.343 1.00 34.35 236 GLY C C 1
ATOM 2786 O O . GLY C 1 154 ? 12.664 -16.142 18.240 1.00 30.68 236 GLY C O 1
ATOM 2787 N N . ALA C 1 155 ? 11.206 -16.805 19.816 1.00 34.75 237 ALA C N 1
ATOM 2788 C CA . ALA C 1 155 ? 9.999 -16.738 19.025 1.00 33.93 237 ALA C CA 1
ATOM 2789 C C . ALA C 1 155 ? 8.809 -16.506 19.974 1.00 34.69 237 ALA C C 1
ATOM 2790 O O . ALA C 1 155 ? 8.964 -16.619 21.186 1.00 39.93 237 ALA C O 1
ATOM 2792 N N . PHE C 1 156 ? 7.651 -16.128 19.436 1.00 28.97 238 PHE C N 1
ATOM 2793 C CA . PHE C 1 156 ? 6.381 -16.177 20.189 1.00 27.33 238 PHE C CA 1
ATOM 2794 C C . PHE C 1 156 ? 5.262 -16.035 19.188 1.00 26.45 238 PHE C C 1
ATOM 2795 O O . PHE C 1 156 ? 5.422 -15.394 18.155 1.00 31.47 238 PHE C O 1
ATOM 2803 N N . MET C 1 157 ? 4.139 -16.645 19.464 1.00 25.84 239 MET C N 1
ATOM 2804 C CA . MET C 1 157 ? 3.057 -16.660 18.512 1.00 30.08 239 MET C CA 1
ATOM 2805 C C . MET C 1 157 ? 2.241 -15.381 18.643 1.00 31.06 239 MET C C 1
ATOM 2806 O O . MET C 1 157 ? 2.067 -14.844 19.715 1.00 27.89 239 MET C O 1
ATOM 2811 N N . VAL C 1 158 ? 1.742 -14.930 17.515 1.00 31.41 240 VAL C N 1
ATOM 2812 C CA . VAL C 1 158 ? 1.208 -13.599 17.363 1.00 36.51 240 VAL C CA 1
ATOM 2813 C C . VAL C 1 158 ? -0.203 -13.736 16.756 1.00 38.66 240 VAL C C 1
ATOM 2814 O O . VAL C 1 158 ? -0.640 -14.867 16.553 1.00 37.73 240 VAL C O 1
#

Nearest PDB structures (foldseek):
  4kg8-assembly1_A  TM=1.008E+00  e=3.702E-24  Homo sapiens
  4rsu-assembly2_C  TM=9.499E-01  e=3.648E-20  Homo sapiens
  4rsu-assembly2_B  TM=9.483E-01  e=7.460E-20  Homo sapiens
  7msg-assembly1_A  TM=9.498E-01  e=2.963E-19  Homo sapiens
  1u5x-assembly1_A  TM=7.532E-01  e=1.536E-07  Mus musculus

InterPro domains:
  IPR006052 Tumour necrosis factor domain [PF00229] (112-240)
  IPR006052 Tumour necrosis factor domain [PS50049] (94-240)
  IPR006052 Tumour necrosis factor domain [SM00207] (94-240)
  IPR006052 Tumour necrosis factor domain [cd00184] (94-238)
  IPR006053 Tumour necrosis factor [PR01234] (162-180)
  IPR006053 Tumour necrosis factor [PR01234] (197-220)
  IPR006053 Tumour necrosis factor [PR01234] (228-239)
  IPR008983 Tumour necrosis factor-like domain superfamily [G3DSA:2.60.120.40] (78-240)
  IPR008983 Tumour necrosis factor-like domain superfamily [SSF49842] (93-240)

B-factor: mean 41.03, std 18.6, range [13.57, 107.55]

GO terms:
  GO:0042802 identical protein binding (F, IPI)
  GO:0005515 protein binding (F, IPI)
  GO:0031295 T cell costimulation (P, IDA)
  GO:0005102 signaling receptor binding (F, TAS)
  GO:0006915 apoptotic process (P, TAS)
  GO:0007165 signal transduction (P, TAS)
  GO:0005886 plasma membrane (C, TAS)
  GO:0005886 plasma membrane (C, IPI)
  GO:0043027 cysteine-type endopeptidase inhibitor activity involved in apoptotic process (F, IDA)
  GO:1901224 positive regulation of non-canonical NF-kappaB signal transduction (P, IDA)
  GO:0071260 cellular response to mechanical stimulus (P, IEP)
  GO:0005102 signaling receptor binding (F, IPI)